Protein AF-A0A9W8N8R8-F1 (afdb_monomer)

Sequence (190 aa):
MSQFLSRTQYRKREEKKNMFYIRITTIAAATAVFMRGVRAGELEFVKEIQRDFHEGLFARQEQETLLAAASVTNLNTFTGTLGVAAAQITFSGDLERAYAIETFGDQQQSDPVPDFNTAFDKACDSQFQGCQAVANGPDKPFSVSDCDAQNTQCKESAGKATQKKFVQQVESDNKTDNENFDFFCEAGNG

Foldseek 3Di:
DPPPVVVVVVVVVVVVVVVVVVVVVVVPPPPPDPPDDDDDDDDDDPPPPPPPPDDDDDPPPVVVVVCVVLFPDFQQPQQDAQQHGFWGWTAPVDQQQGTWTQADDPRRIDDGHNFQLVNQLVRLVRSLVSNVCCCPDPVNPDHSVVSVVSSVVSSVCSVVGPDRDTPVNVVVVVVVVVPDPPPPPPDDDD

Secondary structure (DSSP, 8-state):
--SHHHHHHHHHHHHHHHHHHHHHHTSTT-SS-S------------SSSSSS--SSSSSSHHHHHHHHHHS----------SSSPPPEEEE-S-GGG-EEEE-SSS-SSEEEES-HHHHHHHHHHHHHHHHHHHHTSTT--S-HHHHHHHHHHHHHHGGG-S--S-HHHHHHHHHS-TT---TTS-SS--

pLDDT: mean 70.82, std 21.67, range [38.62, 97.75]

Radius of gyration: 28.43 Å; Cα contacts (8 Å, |Δi|>4): 175; chains: 1; bounding box: 101×61×51 Å

Structure (mmCIF, N/CA/C/O backbone):
data_AF-A0A9W8N8R8-F1
#
_entry.id   AF-A0A9W8N8R8-F1
#
loop_
_atom_site.group_PDB
_atom_site.id
_atom_site.type_symbol
_atom_site.label_atom_id
_atom_site.label_alt_id
_atom_site.label_comp_id
_atom_site.label_asym_id
_atom_site.label_entity_id
_atom_site.label_seq_id
_atom_site.pdbx_PDB_ins_code
_atom_site.Cartn_x
_atom_site.Cartn_y
_atom_site.Cartn_z
_atom_site.occupancy
_atom_site.B_iso_or_equiv
_atom_site.auth_seq_id
_atom_site.auth_comp_id
_atom_site.auth_asym_id
_atom_site.auth_atom_id
_atom_site.pdbx_PDB_model_num
ATOM 1 N N . MET A 1 1 ? -61.290 -1.792 6.178 1.00 54.38 1 MET A N 1
ATOM 2 C CA . MET A 1 1 ? -60.206 -1.747 5.165 1.00 54.38 1 MET A CA 1
ATOM 3 C C . MET A 1 1 ? -58.810 -2.153 5.688 1.00 54.38 1 MET A C 1
ATOM 5 O O . MET A 1 1 ? -57.846 -1.944 4.973 1.00 54.38 1 MET A O 1
ATOM 9 N N . SER A 1 2 ? -58.662 -2.815 6.851 1.00 53.91 2 SER A N 1
ATOM 10 C CA . SER A 1 2 ? -57.325 -3.168 7.402 1.00 53.91 2 SER A CA 1
ATOM 11 C C . SER A 1 2 ? -56.885 -4.631 7.231 1.00 53.91 2 SER A C 1
ATOM 13 O O . SER A 1 2 ? -55.737 -4.961 7.500 1.00 53.91 2 SER A O 1
ATOM 15 N N . GLN A 1 3 ? -57.757 -5.535 6.770 1.00 54.88 3 GLN A N 1
ATOM 16 C CA . GLN A 1 3 ? -57.430 -6.972 6.701 1.00 54.88 3 GLN A CA 1
ATOM 17 C C . GLN A 1 3 ? -56.875 -7.433 5.339 1.00 54.88 3 GLN A C 1
ATOM 19 O O . GLN A 1 3 ? -56.309 -8.520 5.243 1.00 54.88 3 GLN A O 1
ATOM 24 N N . PHE A 1 4 ? -56.978 -6.612 4.287 1.00 51.03 4 PHE A N 1
ATOM 25 C CA . PHE A 1 4 ? -56.513 -6.974 2.938 1.00 51.03 4 PHE A CA 1
ATOM 26 C C . PHE A 1 4 ? -55.014 -6.717 2.706 1.00 51.03 4 PHE A C 1
ATOM 28 O O . PHE A 1 4 ? -54.383 -7.445 1.944 1.00 51.03 4 PHE A O 1
ATOM 35 N N . LEU A 1 5 ? -54.413 -5.747 3.405 1.00 52.38 5 LEU A N 1
ATOM 36 C CA . LEU A 1 5 ? -52.995 -5.386 3.237 1.00 52.38 5 LEU A CA 1
ATOM 37 C C . LEU A 1 5 ? -52.024 -6.364 3.924 1.00 52.38 5 LEU A C 1
ATOM 39 O O . LEU A 1 5 ? -50.858 -6.446 3.549 1.00 52.38 5 LEU A O 1
ATOM 43 N N . SER A 1 6 ? -52.496 -7.139 4.906 1.00 55.50 6 SER A N 1
ATOM 44 C CA . SER A 1 6 ? -51.667 -8.127 5.613 1.00 55.50 6 SER A CA 1
ATOM 45 C C . SER A 1 6 ? -51.393 -9.373 4.754 1.00 55.50 6 SER A C 1
ATOM 47 O O . SER A 1 6 ? -50.282 -9.903 4.738 1.00 55.50 6 SER A O 1
ATOM 49 N N . ARG A 1 7 ? -52.380 -9.803 3.956 1.00 54.69 7 ARG A N 1
ATOM 50 C CA . ARG A 1 7 ? -52.284 -11.029 3.145 1.00 54.69 7 ARG A CA 1
ATOM 51 C C . ARG A 1 7 ? -51.321 -10.895 1.960 1.00 54.69 7 ARG A C 1
ATOM 53 O O . ARG A 1 7 ? -50.652 -11.863 1.606 1.00 54.69 7 ARG A O 1
ATOM 60 N N . THR A 1 8 ? -51.205 -9.708 1.369 1.00 53.72 8 THR A N 1
ATOM 61 C CA . THR A 1 8 ? -50.307 -9.459 0.226 1.00 53.72 8 THR A CA 1
ATOM 62 C C . THR A 1 8 ? -48.834 -9.398 0.633 1.00 53.72 8 THR A C 1
ATOM 64 O O . THR A 1 8 ? -47.974 -9.883 -0.102 1.00 53.72 8 THR A O 1
ATOM 67 N N . GLN A 1 9 ? -48.533 -8.878 1.825 1.00 54.75 9 GLN A N 1
ATOM 68 C CA . GLN A 1 9 ? -47.171 -8.845 2.372 1.00 54.75 9 GLN A CA 1
ATOM 69 C C . GLN A 1 9 ? -46.682 -10.236 2.806 1.00 54.75 9 GLN A C 1
ATOM 71 O O . GLN A 1 9 ? -45.499 -10.549 2.664 1.00 54.75 9 GLN A O 1
ATOM 76 N N . TYR A 1 10 ? -47.590 -11.100 3.271 1.00 50.91 10 TYR A N 1
ATOM 77 C CA . TYR A 1 10 ? -47.252 -12.469 3.668 1.00 50.91 10 TYR A CA 1
ATOM 78 C C . TYR A 1 10 ? -46.887 -13.353 2.461 1.00 50.91 10 TYR A C 1
ATOM 80 O O . TYR A 1 10 ? -45.851 -14.015 2.479 1.00 50.91 10 TYR A O 1
ATOM 88 N N . ARG A 1 11 ? -47.652 -13.277 1.356 1.00 55.22 11 ARG A N 1
ATOM 89 C CA . ARG A 1 11 ? -47.369 -14.038 0.118 1.00 55.22 11 ARG A CA 1
ATOM 90 C C . ARG A 1 11 ? -45.989 -13.733 -0.481 1.00 55.22 11 ARG A C 1
ATOM 92 O O . ARG A 1 11 ? -45.287 -14.648 -0.896 1.00 55.22 11 ARG A O 1
ATOM 99 N N . LYS A 1 12 ? -45.556 -12.465 -0.461 1.00 54.22 12 LYS A N 1
ATOM 100 C CA . LYS A 1 12 ? -44.232 -12.058 -0.976 1.00 54.22 12 LYS A CA 1
ATOM 101 C C . LYS A 1 12 ? -43.052 -12.577 -0.144 1.00 54.22 12 LYS A C 1
ATOM 103 O O . LYS A 1 12 ? -41.940 -12.658 -0.664 1.00 54.22 12 LYS A O 1
ATOM 108 N N . ARG A 1 13 ? -43.254 -12.906 1.139 1.00 53.59 13 ARG A N 1
ATOM 109 C CA . ARG A 1 13 ? -42.196 -13.469 1.997 1.00 53.59 13 ARG A CA 1
ATOM 110 C C . ARG A 1 13 ? -42.010 -14.974 1.807 1.00 53.59 13 ARG A C 1
ATOM 112 O O . ARG A 1 13 ? -40.887 -15.438 1.982 1.00 53.59 13 ARG A O 1
ATOM 119 N N . GLU A 1 14 ? -43.047 -15.722 1.438 1.00 53.84 14 GLU A N 1
ATOM 120 C CA . GLU A 1 14 ? -42.920 -17.169 1.204 1.00 53.84 14 GLU A CA 1
ATOM 121 C C . GLU A 1 14 ? -42.252 -17.506 -0.134 1.00 53.84 14 GLU A C 1
ATOM 123 O O . GLU A 1 14 ? -41.391 -18.384 -0.175 1.00 53.84 14 GLU A O 1
ATOM 128 N N . GLU A 1 15 ? -42.523 -16.752 -1.204 1.00 54.72 15 GLU A N 1
ATOM 129 C CA . GLU A 1 15 ? -41.868 -16.988 -2.503 1.00 54.72 15 GLU A CA 1
ATOM 130 C C . GLU A 1 15 ? -40.346 -16.793 -2.443 1.00 54.72 15 GLU A C 1
ATOM 132 O O . GLU A 1 15 ? -39.592 -17.563 -3.039 1.00 54.72 15 GLU A O 1
ATOM 137 N N . LYS A 1 16 ? -39.863 -15.815 -1.662 1.00 53.94 16 LYS A N 1
ATOM 138 C CA . LYS A 1 16 ? -38.419 -15.579 -1.500 1.00 53.94 16 LYS A CA 1
ATOM 139 C C . LYS A 1 16 ? -37.710 -16.720 -0.769 1.00 53.94 16 LYS A C 1
ATOM 141 O O . LYS A 1 16 ? -36.568 -17.024 -1.099 1.00 53.94 16 LYS A O 1
ATOM 146 N N . LYS A 1 17 ? -38.374 -17.368 0.194 1.00 54.91 17 LYS A N 1
ATOM 147 C CA . LYS A 1 17 ? -37.799 -18.508 0.926 1.00 54.91 17 LYS A CA 1
ATOM 148 C C . LYS A 1 17 ? -37.693 -19.745 0.035 1.00 54.91 17 LYS A C 1
ATOM 150 O O . LYS A 1 17 ? -36.640 -20.374 0.013 1.00 54.91 17 LYS A O 1
ATOM 155 N N . ASN A 1 18 ? -38.724 -20.030 -0.763 1.00 54.97 18 ASN A N 1
ATOM 156 C CA . ASN A 1 18 ? -38.706 -21.158 -1.700 1.00 54.97 18 ASN A CA 1
ATOM 157 C C . ASN A 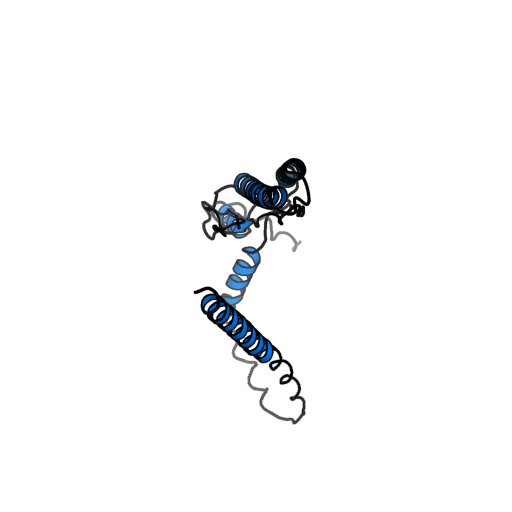1 18 ? -37.688 -20.955 -2.832 1.00 54.97 18 ASN A C 1
ATOM 159 O O . ASN A 1 18 ? -36.986 -21.894 -3.201 1.00 54.97 18 ASN A O 1
ATOM 163 N N . MET A 1 19 ? -37.528 -19.723 -3.327 1.00 54.84 19 MET A N 1
ATOM 164 C CA . MET A 1 19 ? -36.507 -19.397 -4.329 1.00 54.84 19 MET A CA 1
ATOM 165 C C . MET A 1 19 ? -35.076 -19.562 -3.786 1.00 54.84 19 MET A C 1
ATOM 167 O O . MET A 1 19 ? -34.190 -20.004 -4.515 1.00 54.84 19 MET A O 1
ATOM 171 N N . PHE A 1 20 ? -34.846 -19.248 -2.507 1.00 52.78 20 PHE A N 1
ATOM 172 C CA . PHE A 1 20 ? -33.537 -19.416 -1.870 1.00 52.78 20 PHE A CA 1
ATOM 173 C C . PHE A 1 20 ? -33.212 -20.896 -1.596 1.00 52.78 20 PHE A C 1
ATOM 175 O O . PHE A 1 20 ? -32.088 -21.331 -1.829 1.00 52.78 20 PHE A O 1
ATOM 182 N N . TYR A 1 21 ? -34.206 -21.698 -1.194 1.00 51.34 21 TYR A N 1
ATOM 183 C CA . TYR A 1 21 ? -34.023 -23.129 -0.914 1.00 51.34 21 TYR A CA 1
ATOM 184 C C . TYR A 1 21 ? -33.734 -23.962 -2.179 1.00 51.34 21 TYR A C 1
ATOM 186 O O . TYR A 1 21 ? -32.938 -24.902 -2.137 1.00 51.34 21 TYR A O 1
ATOM 194 N N . ILE A 1 22 ? -34.316 -23.579 -3.324 1.00 49.12 22 ILE A N 1
ATOM 195 C CA . ILE A 1 22 ? -34.083 -24.239 -4.622 1.00 49.12 22 ILE A CA 1
ATOM 196 C C . ILE A 1 22 ? -32.666 -23.968 -5.165 1.00 49.12 22 ILE A C 1
ATOM 198 O O . ILE A 1 22 ? -32.086 -24.839 -5.804 1.00 49.12 22 ILE A O 1
ATOM 202 N N . ARG A 1 23 ? -32.063 -22.798 -4.897 1.00 50.47 23 ARG A N 1
ATOM 203 C CA . ARG A 1 23 ? -30.703 -22.484 -5.391 1.00 50.47 23 ARG A CA 1
ATOM 204 C C . ARG A 1 23 ? -29.577 -23.119 -4.574 1.00 50.47 23 ARG A C 1
ATOM 206 O O . ARG A 1 23 ? -28.493 -23.335 -5.107 1.00 50.47 23 ARG A O 1
ATOM 213 N N . ILE A 1 24 ? -29.816 -23.431 -3.300 1.00 50.75 24 ILE A N 1
ATOM 214 C CA . ILE A 1 24 ? -28.798 -24.048 -2.433 1.00 50.75 24 ILE A CA 1
ATOM 215 C C . ILE A 1 24 ? -28.662 -25.553 -2.709 1.00 50.75 24 ILE A C 1
ATOM 217 O O . ILE A 1 24 ? -27.560 -26.093 -2.654 1.00 50.75 24 ILE A O 1
ATOM 221 N N . THR A 1 25 ? -29.747 -26.240 -3.076 1.00 43.34 25 THR A N 1
ATOM 222 C CA . THR A 1 25 ? -29.722 -27.695 -3.317 1.00 43.34 25 THR A CA 1
ATOM 223 C C . THR A 1 25 ? -28.964 -28.104 -4.586 1.00 43.34 25 THR A C 1
ATOM 225 O O . THR A 1 25 ? -28.502 -29.238 -4.669 1.00 43.34 25 THR A O 1
ATOM 228 N N . THR A 1 26 ? -28.746 -27.198 -5.544 1.00 41.97 26 THR A N 1
ATOM 229 C CA . THR A 1 26 ? -28.004 -27.492 -6.785 1.00 41.97 26 THR A CA 1
ATOM 230 C C . THR A 1 26 ? -26.477 -27.468 -6.648 1.00 41.97 26 THR A C 1
ATOM 232 O O . THR A 1 26 ? -25.793 -27.939 -7.549 1.00 41.97 26 THR A O 1
ATOM 235 N N . ILE A 1 27 ? -25.916 -26.968 -5.540 1.00 45.12 27 ILE A N 1
ATOM 236 C CA . ILE A 1 27 ? -24.450 -26.868 -5.362 1.00 45.12 27 ILE A CA 1
ATOM 237 C C . ILE A 1 27 ? -23.852 -28.143 -4.725 1.00 45.12 27 ILE A C 1
ATOM 239 O O . ILE A 1 27 ? -22.658 -28.399 -4.840 1.00 45.12 27 ILE A O 1
ATOM 243 N N . ALA A 1 28 ? -24.671 -29.016 -4.129 1.00 41.91 28 ALA A N 1
ATOM 244 C CA . ALA A 1 28 ? -24.191 -30.194 -3.395 1.00 41.91 28 ALA A CA 1
ATOM 245 C C . ALA A 1 28 ? -23.961 -31.467 -4.247 1.00 41.91 28 ALA A C 1
ATOM 247 O O . ALA A 1 28 ? -23.631 -32.509 -3.689 1.00 41.91 28 ALA A O 1
ATOM 248 N N . ALA A 1 29 ? -24.118 -31.421 -5.577 1.00 42.00 29 ALA A N 1
ATOM 249 C CA . ALA A 1 29 ? -24.075 -32.613 -6.444 1.00 42.00 29 ALA A CA 1
ATOM 250 C C . ALA A 1 29 ? -22.838 -32.721 -7.367 1.00 42.00 29 ALA A C 1
ATOM 252 O O . ALA A 1 29 ? -22.857 -33.501 -8.315 1.00 42.00 29 ALA A O 1
ATOM 253 N N . ALA A 1 30 ? -21.758 -31.972 -7.111 1.00 41.09 30 ALA A N 1
ATOM 254 C CA . ALA A 1 30 ? -20.556 -31.966 -7.962 1.00 41.09 30 ALA A CA 1
ATOM 255 C C . ALA A 1 30 ? -19.309 -32.640 -7.340 1.00 41.09 30 ALA A C 1
ATOM 257 O O . ALA A 1 30 ? -18.196 -32.419 -7.806 1.00 41.09 30 ALA A O 1
ATOM 258 N N . THR A 1 31 ? -19.460 -33.478 -6.308 1.00 43.56 31 THR A N 1
ATOM 259 C CA . THR A 1 31 ? -18.333 -34.072 -5.549 1.00 43.56 31 THR A CA 1
ATOM 260 C C . THR A 1 31 ? -18.171 -35.595 -5.677 1.00 43.56 31 THR A C 1
ATOM 262 O O . THR A 1 31 ? -17.646 -36.226 -4.764 1.00 43.56 31 THR A O 1
ATOM 265 N N . ALA A 1 32 ? -18.555 -36.233 -6.793 1.00 42.06 32 ALA A N 1
ATOM 266 C CA . ALA A 1 32 ? -18.406 -37.698 -6.898 1.00 42.06 32 ALA A CA 1
ATOM 267 C C . ALA A 1 32 ? -18.196 -38.285 -8.311 1.00 42.06 32 ALA A C 1
ATOM 269 O O . ALA A 1 32 ? -18.861 -39.258 -8.658 1.00 42.06 32 ALA A O 1
ATOM 270 N N . VAL A 1 33 ? -17.275 -37.757 -9.136 1.00 49.41 33 VAL A N 1
ATOM 271 C CA . VAL A 1 33 ? -16.926 -38.422 -10.424 1.00 49.41 33 VAL A CA 1
ATOM 272 C C . VAL A 1 33 ? -15.420 -38.641 -10.680 1.00 49.41 33 VAL A C 1
ATOM 274 O O . VAL A 1 33 ? -15.068 -39.451 -11.529 1.00 49.41 33 VAL A O 1
ATOM 277 N N . PHE A 1 34 ? -14.490 -38.087 -9.900 1.00 44.03 34 PHE A N 1
ATOM 278 C CA . PHE A 1 34 ? -13.045 -38.245 -10.176 1.00 44.03 34 PHE A CA 1
ATOM 279 C C . PHE A 1 34 ? -12.352 -39.429 -9.468 1.00 44.03 34 PHE A C 1
ATOM 281 O O . PHE A 1 34 ? -11.253 -39.283 -8.950 1.00 44.03 34 PHE A O 1
ATOM 288 N N . MET A 1 35 ? -12.962 -40.621 -9.442 1.00 50.00 35 MET A N 1
ATOM 289 C CA . MET A 1 35 ? -12.324 -41.827 -8.873 1.00 50.00 35 MET A CA 1
ATOM 290 C C . MET A 1 35 ? -12.678 -43.122 -9.628 1.00 50.00 35 MET A C 1
ATOM 292 O O . MET A 1 35 ? -13.216 -44.053 -9.035 1.00 50.00 35 MET A O 1
ATOM 296 N N . ARG A 1 36 ? -12.363 -43.220 -10.930 1.00 47.25 36 ARG A N 1
ATOM 297 C CA . ARG A 1 36 ? -12.204 -44.512 -11.641 1.00 47.25 36 ARG A CA 1
ATOM 298 C C . ARG A 1 36 ? -11.239 -44.372 -12.821 1.00 47.25 36 ARG A C 1
ATOM 300 O O . ARG A 1 36 ? -11.603 -43.773 -13.824 1.00 47.25 36 ARG A O 1
ATOM 307 N N . GLY A 1 37 ? -10.047 -44.971 -12.729 1.00 40.53 37 GLY A N 1
ATOM 308 C CA . GLY A 1 37 ? -9.144 -45.052 -13.882 1.00 40.53 37 GLY A CA 1
ATOM 309 C C . GLY A 1 37 ? -7.712 -45.522 -13.624 1.00 40.53 37 GLY A C 1
ATOM 310 O O . GLY A 1 37 ? -6.796 -44.920 -14.161 1.00 40.53 37 GLY A O 1
ATOM 311 N N . VAL A 1 38 ? -7.491 -46.587 -12.844 1.00 43.12 38 VAL A N 1
ATOM 312 C CA . VAL A 1 38 ? -6.246 -47.374 -12.942 1.00 43.12 38 VAL A CA 1
ATOM 313 C C . VAL A 1 38 ? -6.633 -48.822 -13.204 1.00 43.12 38 VAL A C 1
ATOM 315 O O . VAL A 1 38 ? -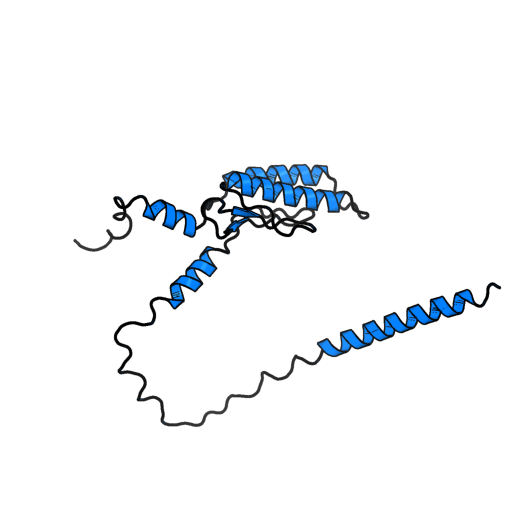7.100 -49.515 -12.302 1.00 43.12 38 VAL A O 1
ATOM 318 N N . ARG A 1 39 ? -6.435 -49.285 -14.439 1.00 48.59 39 ARG A N 1
ATOM 319 C CA . ARG A 1 39 ? -6.117 -50.686 -14.714 1.00 48.59 39 ARG A CA 1
ATOM 320 C C . ARG A 1 39 ? -5.068 -50.744 -15.811 1.00 48.59 39 ARG A C 1
ATOM 322 O O . ARG A 1 39 ? -5.265 -50.222 -16.901 1.00 48.59 39 ARG A O 1
ATOM 329 N N . ALA A 1 40 ? -3.957 -51.360 -15.432 1.00 40.97 40 ALA A N 1
ATOM 330 C CA . ALA A 1 40 ? -2.852 -51.750 -16.276 1.00 40.97 40 ALA A CA 1
ATOM 331 C C . ALA A 1 40 ? -3.303 -52.744 -17.356 1.00 40.97 40 ALA A C 1
ATOM 333 O O . ALA A 1 40 ? -4.174 -53.583 -17.117 1.00 40.97 40 ALA A O 1
ATOM 334 N N . GLY A 1 41 ? -2.669 -52.623 -18.518 1.00 42.47 41 GLY A N 1
ATOM 335 C CA . GLY A 1 41 ? -2.835 -53.450 -19.705 1.00 42.47 41 GLY A CA 1
ATOM 336 C C . GLY A 1 41 ? -1.966 -52.874 -20.823 1.00 42.47 41 GLY A C 1
ATOM 337 O O . GLY A 1 41 ? -2.454 -52.103 -21.638 1.00 42.47 41 GLY A O 1
ATOM 338 N N . GLU A 1 42 ? -0.659 -53.136 -20.723 1.00 45.28 42 GLU A N 1
ATOM 339 C CA . GLU A 1 42 ? 0.319 -53.418 -21.799 1.00 45.28 42 GLU A CA 1
ATOM 340 C C . GLU A 1 42 ? -0.249 -53.499 -23.244 1.00 45.28 42 GLU A C 1
ATOM 342 O O . GLU A 1 42 ? -1.332 -54.035 -23.437 1.00 45.28 42 GLU A O 1
ATOM 347 N N . LEU A 1 43 ? 0.385 -53.071 -24.345 1.00 38.62 43 LEU A N 1
ATOM 348 C CA . LEU A 1 43 ? 1.793 -53.064 -24.769 1.00 38.62 43 LEU A CA 1
ATOM 349 C C . LEU A 1 43 ? 1.863 -52.279 -26.124 1.00 38.62 43 LEU A C 1
ATOM 351 O O . LEU A 1 43 ? 0.888 -52.280 -26.870 1.00 38.62 43 LEU A O 1
ATOM 355 N N . GLU A 1 44 ? 3.021 -51.694 -26.467 1.00 44.12 44 GLU A N 1
ATOM 356 C CA . GLU A 1 44 ? 3.478 -51.345 -27.844 1.00 44.12 44 GLU A CA 1
ATOM 357 C C . GLU A 1 44 ? 2.793 -50.189 -28.635 1.00 44.12 44 GLU A C 1
ATOM 359 O O . GLU A 1 44 ? 2.106 -50.420 -29.625 1.00 44.12 44 GLU A O 1
ATOM 364 N N . PHE A 1 45 ? 3.091 -48.916 -28.317 1.00 39.47 45 PHE A N 1
ATOM 365 C CA . PHE A 1 45 ? 3.113 -47.843 -29.349 1.00 39.47 45 PHE A CA 1
ATOM 366 C C . PHE A 1 45 ? 4.092 -46.677 -29.066 1.00 39.47 45 PHE A C 1
ATOM 368 O O . PHE A 1 45 ? 4.004 -45.617 -29.676 1.00 39.47 45 PHE A O 1
ATOM 375 N N . VAL A 1 46 ? 5.054 -46.827 -28.143 1.00 40.34 46 VAL A N 1
ATOM 376 C CA . VAL A 1 46 ? 5.954 -45.723 -27.720 1.00 40.34 46 VAL A CA 1
ATOM 377 C C . VAL A 1 46 ? 7.405 -45.956 -28.156 1.00 40.34 46 VAL A C 1
ATOM 379 O O . VAL A 1 46 ? 8.337 -45.802 -27.374 1.00 40.34 46 VAL A O 1
ATOM 382 N N . LYS A 1 47 ? 7.629 -46.341 -29.417 1.00 44.81 47 LYS A N 1
ATOM 383 C CA . LYS A 1 47 ? 8.991 -46.373 -29.990 1.00 44.81 47 LYS A CA 1
ATOM 384 C C . LYS A 1 47 ? 9.211 -45.516 -31.233 1.00 44.81 47 LYS A C 1
ATOM 386 O O . LYS A 1 47 ? 10.290 -45.567 -31.80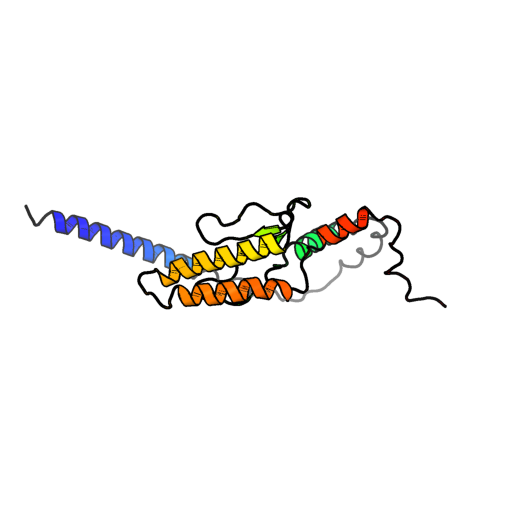1 1.00 44.81 47 LYS A O 1
ATOM 391 N N . GLU A 1 48 ? 8.282 -44.623 -31.555 1.00 45.91 48 GLU A N 1
ATOM 392 C CA . GLU A 1 48 ? 8.428 -43.700 -32.689 1.00 45.91 48 GLU A CA 1
ATOM 393 C C . GLU A 1 48 ? 8.198 -42.230 -32.267 1.00 45.91 48 GLU A C 1
ATOM 395 O O . GLU A 1 48 ? 7.476 -41.487 -32.917 1.00 45.91 48 GLU A O 1
ATOM 400 N N . ILE A 1 49 ? 8.751 -41.802 -31.120 1.00 48.34 49 ILE A N 1
ATOM 401 C CA . ILE A 1 49 ? 8.664 -40.401 -30.626 1.00 48.34 49 ILE A CA 1
ATOM 402 C C . ILE A 1 49 ? 10.058 -39.857 -30.245 1.00 48.34 49 ILE A C 1
ATOM 404 O O . ILE A 1 49 ? 10.193 -39.005 -29.377 1.00 48.34 49 ILE A O 1
ATOM 408 N N . GLN A 1 50 ? 11.147 -40.350 -30.850 1.00 47.28 50 GLN A N 1
ATOM 409 C CA . GLN A 1 50 ? 12.489 -39.901 -30.438 1.00 47.28 50 GLN A CA 1
ATOM 410 C C . GLN A 1 50 ? 13.494 -39.580 -31.540 1.00 47.28 50 GLN A C 1
ATOM 412 O O . GLN A 1 50 ? 14.694 -39.571 -31.272 1.00 47.28 50 GLN A O 1
ATOM 417 N N . ARG A 1 51 ? 13.057 -39.242 -32.760 1.00 47.91 51 ARG A N 1
ATOM 418 C CA . ARG A 1 51 ? 14.039 -38.838 -33.774 1.00 47.91 51 ARG A CA 1
ATOM 419 C C . ARG A 1 51 ? 13.622 -37.803 -34.815 1.00 47.91 51 ARG A C 1
ATOM 421 O O . ARG A 1 51 ? 14.101 -37.918 -35.929 1.00 47.91 51 ARG A O 1
ATOM 428 N N . ASP A 1 52 ? 12.826 -36.792 -34.446 1.00 43.94 52 ASP A N 1
ATOM 429 C CA . ASP A 1 52 ? 12.623 -35.609 -35.316 1.00 43.94 52 ASP A CA 1
ATOM 430 C C . ASP A 1 52 ? 12.187 -34.308 -34.594 1.00 43.94 52 ASP A C 1
ATOM 432 O O . ASP A 1 52 ? 11.489 -33.468 -35.148 1.00 43.94 52 ASP A O 1
ATOM 436 N N . PHE A 1 53 ? 12.638 -34.082 -33.354 1.00 46.19 53 PHE A N 1
ATOM 437 C CA . PHE A 1 53 ? 12.607 -32.744 -32.732 1.00 46.19 53 PHE A CA 1
ATOM 438 C C . PHE A 1 53 ? 14.038 -32.237 -32.529 1.00 46.19 53 PHE A C 1
ATOM 440 O O . PHE A 1 53 ? 14.497 -32.013 -31.412 1.00 46.19 53 PHE A O 1
ATOM 447 N N . HIS A 1 54 ? 14.774 -32.120 -33.631 1.00 45.38 54 HIS A N 1
ATOM 448 C CA . HIS A 1 54 ? 15.931 -31.237 -33.707 1.00 45.38 54 HIS A CA 1
ATOM 449 C C . HIS A 1 54 ? 15.469 -29.987 -34.456 1.00 45.38 54 HIS A C 1
ATOM 451 O O . HIS A 1 54 ? 14.886 -30.107 -35.529 1.00 45.38 54 HIS A O 1
ATOM 457 N N . GLU A 1 55 ? 15.744 -28.819 -33.875 1.00 52.38 55 GLU A N 1
ATOM 458 C CA . GLU A 1 55 ? 15.598 -27.490 -34.480 1.00 52.38 55 GLU A CA 1
ATOM 459 C C . GLU A 1 55 ? 14.158 -26.920 -34.567 1.00 52.38 55 GLU A C 1
ATOM 461 O O . GLU A 1 55 ? 13.448 -27.073 -35.557 1.00 52.38 55 GLU A O 1
ATOM 466 N N . GLY A 1 56 ? 13.761 -26.122 -33.560 1.00 52.62 56 GLY 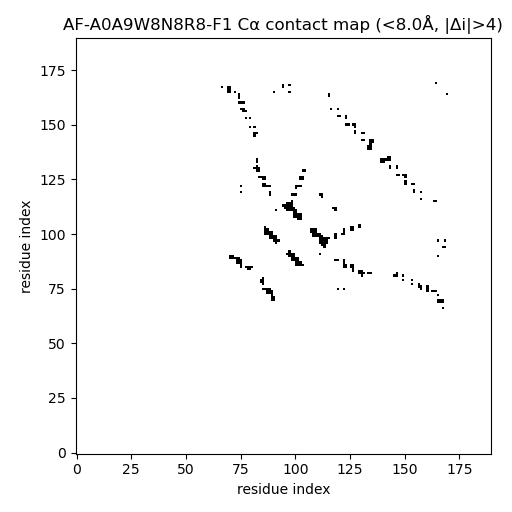A N 1
ATOM 467 C CA . GLY A 1 56 ? 13.211 -24.800 -33.908 1.00 52.62 56 GLY A CA 1
ATOM 468 C C . GLY A 1 56 ? 11.836 -24.330 -33.411 1.00 52.62 56 GLY A C 1
ATOM 469 O O . GLY A 1 56 ? 11.421 -23.274 -33.881 1.00 52.62 56 GLY A O 1
ATOM 470 N N . LEU A 1 57 ? 11.120 -24.994 -32.488 1.00 46.81 57 LEU A N 1
ATOM 471 C CA . LEU A 1 57 ? 9.752 -24.533 -32.135 1.00 46.81 57 LEU A CA 1
ATOM 472 C C . LEU A 1 57 ? 9.381 -24.340 -30.654 1.00 46.81 57 LEU A C 1
ATOM 474 O O . LEU A 1 57 ? 8.226 -24.028 -30.382 1.00 46.81 57 LEU A O 1
ATOM 478 N N . PHE A 1 58 ? 10.314 -24.439 -29.699 1.00 49.94 58 PHE A N 1
ATOM 479 C CA . PHE A 1 58 ? 9.976 -24.309 -28.265 1.00 49.94 58 PHE A CA 1
ATOM 480 C C . PHE A 1 58 ? 10.455 -23.029 -27.564 1.00 49.94 58 PHE A C 1
ATOM 482 O O . PHE A 1 58 ? 10.142 -22.830 -26.399 1.00 49.94 58 PHE A O 1
ATOM 489 N N . ALA A 1 59 ? 11.101 -22.091 -28.258 1.00 50.94 59 ALA A N 1
ATOM 490 C CA . ALA A 1 59 ? 11.599 -20.868 -27.613 1.00 50.94 59 ALA A CA 1
ATOM 491 C C . ALA A 1 59 ? 10.532 -19.778 -27.350 1.00 50.94 59 ALA A C 1
ATOM 493 O O . ALA A 1 59 ? 10.855 -18.752 -26.764 1.00 50.94 59 ALA A O 1
ATOM 494 N N . ARG A 1 60 ? 9.274 -19.943 -27.794 1.00 49.62 60 ARG A N 1
ATOM 495 C CA . ARG A 1 60 ? 8.251 -18.876 -27.689 1.00 49.62 60 ARG A CA 1
ATOM 496 C C . ARG A 1 60 ? 7.235 -19.038 -26.560 1.00 49.62 60 ARG A C 1
ATOM 498 O O . ARG A 1 60 ? 6.666 -18.038 -26.143 1.00 49.62 60 ARG A O 1
ATOM 505 N N . GLN A 1 61 ? 7.001 -20.249 -26.056 1.00 43.72 61 GLN A N 1
ATOM 506 C CA . GLN A 1 61 ? 5.899 -20.479 -25.110 1.00 43.72 61 GLN A CA 1
ATOM 507 C C . GLN A 1 61 ? 6.299 -20.291 -23.635 1.00 43.72 61 GLN A C 1
ATOM 509 O O . GLN A 1 61 ? 5.435 -20.060 -22.796 1.00 43.72 61 GLN A O 1
ATOM 514 N N . GLU A 1 62 ? 7.597 -20.324 -23.316 1.00 47.12 62 GLU A N 1
ATOM 515 C CA . GLU A 1 62 ? 8.110 -20.042 -21.963 1.00 47.12 62 GLU A CA 1
ATOM 516 C C . GLU A 1 62 ? 8.247 -18.536 -21.680 1.00 47.12 62 GLU A C 1
ATOM 518 O O . GLU A 1 62 ? 8.225 -18.108 -20.528 1.00 47.12 62 GLU A O 1
ATOM 523 N N . GLN A 1 63 ? 8.340 -17.707 -22.725 1.00 46.94 63 GLN A N 1
ATOM 524 C CA . GLN A 1 63 ? 8.524 -16.263 -22.576 1.00 46.94 63 GLN A CA 1
ATOM 525 C C . GLN A 1 63 ? 7.220 -15.553 -22.173 1.00 46.94 63 GLN A C 1
ATOM 527 O O . GLN A 1 63 ? 7.254 -14.617 -21.378 1.00 46.94 63 GLN A O 1
ATOM 532 N N . GLU A 1 64 ? 6.059 -16.028 -22.640 1.00 46.53 64 GLU A N 1
ATOM 533 C CA . GLU A 1 64 ? 4.753 -15.474 -22.248 1.00 46.53 64 GLU A CA 1
ATOM 534 C C . GLU A 1 64 ? 4.362 -15.849 -20.812 1.00 46.53 64 GLU A C 1
ATOM 536 O O . GLU A 1 64 ? 3.797 -15.026 -20.094 1.00 46.53 64 GLU A O 1
ATOM 541 N N . THR A 1 65 ? 4.707 -17.054 -20.346 1.00 49.31 65 THR A N 1
ATOM 542 C CA . THR A 1 65 ? 4.472 -17.473 -18.955 1.00 49.31 65 THR A CA 1
ATOM 543 C C . THR A 1 65 ? 5.436 -16.814 -17.975 1.00 49.31 65 THR A C 1
ATOM 545 O O . THR A 1 65 ? 5.013 -16.483 -16.870 1.00 49.31 65 THR A O 1
ATOM 548 N N . LEU A 1 66 ? 6.687 -16.544 -18.364 1.00 47.34 66 LEU A N 1
ATOM 549 C CA . LEU A 1 66 ? 7.616 -15.738 -17.563 1.00 47.34 66 LEU A CA 1
ATOM 550 C C . LEU A 1 66 ? 7.206 -14.261 -17.505 1.00 47.34 66 LEU A C 1
ATOM 552 O O . LEU A 1 66 ? 7.250 -13.682 -16.423 1.00 47.34 66 LEU A O 1
ATOM 556 N N . LEU A 1 67 ? 6.728 -13.661 -18.605 1.00 48.50 67 LEU A N 1
ATOM 557 C CA . LEU A 1 67 ? 6.154 -12.308 -18.576 1.00 48.50 67 LEU A CA 1
ATOM 558 C C . LEU A 1 67 ? 4.877 -12.249 -17.726 1.00 48.50 67 LEU A C 1
ATOM 560 O O . LEU A 1 67 ? 4.702 -11.302 -16.962 1.00 48.50 67 LEU A O 1
ATOM 564 N N . ALA A 1 68 ? 4.005 -13.258 -17.802 1.00 46.12 68 ALA A N 1
ATOM 565 C CA . ALA A 1 68 ? 2.806 -13.356 -16.966 1.00 46.12 68 ALA A CA 1
ATOM 566 C C . ALA A 1 68 ? 3.139 -13.600 -15.480 1.00 46.12 68 ALA A C 1
ATOM 568 O O . ALA A 1 68 ? 2.481 -13.055 -14.602 1.00 46.12 68 ALA A O 1
ATOM 569 N N . ALA A 1 69 ? 4.186 -14.370 -15.172 1.00 46.91 69 ALA A N 1
ATOM 570 C CA . ALA A 1 69 ? 4.636 -14.593 -13.797 1.00 46.91 69 ALA A CA 1
ATOM 571 C C . ALA A 1 69 ? 5.385 -13.378 -13.219 1.00 46.91 69 ALA A C 1
ATOM 573 O O . ALA A 1 69 ? 5.247 -13.071 -12.036 1.00 46.91 69 ALA A O 1
ATOM 574 N N . ALA A 1 70 ? 6.137 -12.648 -14.047 1.00 48.22 70 ALA A N 1
ATOM 575 C CA . ALA A 1 70 ? 6.855 -11.442 -13.645 1.00 48.22 70 ALA A CA 1
ATOM 576 C C . ALA A 1 70 ? 5.954 -10.192 -13.546 1.00 48.22 70 ALA A C 1
ATOM 578 O O . ALA A 1 70 ? 6.323 -9.240 -12.861 1.00 48.22 70 ALA A O 1
ATOM 579 N N . SER A 1 71 ? 4.771 -10.194 -14.175 1.00 51.00 71 SER A N 1
ATOM 580 C CA . SER A 1 71 ? 3.825 -9.060 -14.188 1.00 51.00 71 SER A CA 1
ATOM 581 C C . SER A 1 71 ? 2.793 -9.057 -13.050 1.00 51.00 71 SER A C 1
ATOM 583 O O . SER A 1 71 ? 2.121 -8.047 -12.850 1.00 51.00 71 SER A O 1
ATOM 585 N N . VAL A 1 72 ? 2.690 -10.136 -12.262 1.00 56.34 72 VAL A N 1
ATOM 586 C CA . VAL A 1 72 ? 1.681 -10.285 -11.183 1.00 56.34 72 VAL A CA 1
ATOM 587 C C . VAL A 1 72 ? 2.312 -10.227 -9.781 1.00 56.34 72 VAL A C 1
ATOM 589 O O . VAL A 1 72 ? 1.715 -10.627 -8.785 1.00 56.34 72 VAL A O 1
ATOM 592 N N . THR A 1 73 ? 3.539 -9.719 -9.653 1.00 79.56 73 THR A N 1
ATOM 593 C CA . THR A 1 73 ? 4.123 -9.502 -8.320 1.00 79.56 73 THR A CA 1
ATOM 594 C C . THR A 1 73 ? 3.612 -8.184 -7.750 1.00 79.56 73 THR A C 1
ATOM 596 O O . THR A 1 73 ? 3.968 -7.117 -8.242 1.00 79.56 73 THR A O 1
ATOM 599 N N . ASN A 1 74 ? 2.788 -8.253 -6.704 1.00 89.56 74 ASN A N 1
ATOM 600 C CA . ASN A 1 74 ? 2.364 -7.074 -5.954 1.00 89.56 74 ASN A CA 1
ATOM 601 C C . ASN A 1 74 ? 3.584 -6.388 -5.312 1.00 89.56 74 ASN A C 1
ATOM 603 O O . ASN A 1 74 ? 4.262 -6.986 -4.475 1.00 89.56 74 ASN A O 1
ATOM 607 N N . LEU A 1 75 ? 3.845 -5.129 -5.672 1.00 91.88 75 LEU A N 1
ATOM 608 C CA . LEU A 1 75 ? 4.950 -4.351 -5.098 1.00 91.88 75 LEU A CA 1
ATOM 609 C C . LEU A 1 75 ? 4.601 -3.681 -3.758 1.00 91.88 75 LEU A C 1
ATOM 611 O O . LEU A 1 75 ? 5.483 -3.130 -3.095 1.00 91.88 75 LEU A O 1
ATOM 615 N N . ASN A 1 76 ? 3.338 -3.723 -3.330 1.00 91.75 76 ASN A N 1
ATOM 616 C CA . ASN A 1 76 ? 2.951 -3.264 -2.004 1.00 91.75 76 ASN A CA 1
ATOM 617 C C . ASN A 1 76 ? 3.261 -4.339 -0.954 1.00 91.75 76 ASN A C 1
ATOM 619 O O . ASN A 1 76 ? 2.570 -5.351 -0.850 1.00 91.75 76 ASN A O 1
ATOM 623 N N . THR A 1 77 ? 4.305 -4.106 -0.162 1.00 90.62 77 THR A N 1
ATOM 624 C CA . THR A 1 77 ? 4.754 -5.019 0.897 1.00 90.62 77 THR A CA 1
ATOM 625 C C . THR A 1 77 ? 4.089 -4.757 2.248 1.00 90.62 77 THR A C 1
ATOM 627 O O . THR A 1 77 ? 4.367 -5.476 3.212 1.00 90.62 77 THR A O 1
ATOM 630 N N . PHE A 1 78 ? 3.226 -3.741 2.356 1.00 93.62 78 PHE A N 1
ATOM 631 C CA . PHE A 1 78 ? 2.543 -3.430 3.603 1.00 93.62 78 PHE A CA 1
ATOM 632 C C . PHE A 1 78 ? 1.467 -4.475 3.917 1.00 93.62 78 PHE A C 1
ATOM 634 O O . PHE A 1 78 ? 0.557 -4.719 3.129 1.00 93.62 78 PHE A O 1
ATOM 641 N N . THR A 1 79 ? 1.557 -5.083 5.100 1.00 91.44 79 THR A N 1
ATOM 642 C CA . THR A 1 79 ? 0.671 -6.178 5.532 1.00 91.44 79 THR A CA 1
ATOM 643 C C . THR A 1 79 ? -0.328 -5.773 6.612 1.00 91.44 79 THR A C 1
ATOM 645 O O . THR A 1 79 ? -1.079 -6.622 7.085 1.00 91.44 79 THR A O 1
ATOM 648 N N . GLY A 1 80 ? -0.360 -4.501 7.027 1.00 90.06 80 GLY A N 1
ATOM 649 C CA . GLY A 1 80 ? -1.400 -4.014 7.934 1.00 90.06 80 GLY A CA 1
ATOM 650 C C . GLY A 1 80 ? -2.776 -4.119 7.275 1.00 90.06 80 GLY A C 1
ATOM 651 O O . GLY A 1 80 ? -2.911 -3.818 6.093 1.00 90.06 80 GLY A O 1
ATOM 652 N N . THR A 1 81 ? -3.790 -4.563 8.020 1.00 90.31 81 THR A N 1
ATOM 653 C CA . THR A 1 81 ? -5.139 -4.837 7.481 1.00 90.31 81 THR A CA 1
ATOM 654 C C . THR A 1 81 ? -6.257 -4.250 8.349 1.00 90.31 81 THR A C 1
ATOM 656 O O . THR A 1 81 ? -7.278 -4.904 8.578 1.00 90.31 81 THR A O 1
ATOM 659 N N . LEU A 1 82 ? -6.061 -3.064 8.930 1.00 92.31 82 LEU A N 1
ATOM 660 C CA . LEU A 1 82 ? -7.096 -2.469 9.775 1.00 92.31 82 LEU A CA 1
ATOM 661 C C . LEU A 1 82 ? -8.218 -1.974 8.858 1.00 92.31 82 LEU A C 1
ATOM 663 O O . LEU A 1 82 ? -8.010 -1.137 7.987 1.00 92.31 82 LEU A O 1
ATOM 667 N N . GLY A 1 83 ? -9.414 -2.535 9.023 1.00 90.88 83 GLY A N 1
ATOM 668 C CA . GLY A 1 83 ? -10.551 -2.281 8.139 1.00 90.88 83 GLY A CA 1
ATOM 669 C C . GLY A 1 83 ? -10.465 -3.028 6.811 1.00 90.88 83 GLY A C 1
ATOM 670 O O . GLY A 1 83 ? -11.310 -3.883 6.556 1.00 90.88 83 GLY A O 1
ATOM 671 N N . VAL A 1 84 ? -9.455 -2.739 5.987 1.00 91.44 84 VAL A N 1
ATOM 672 C CA . VAL 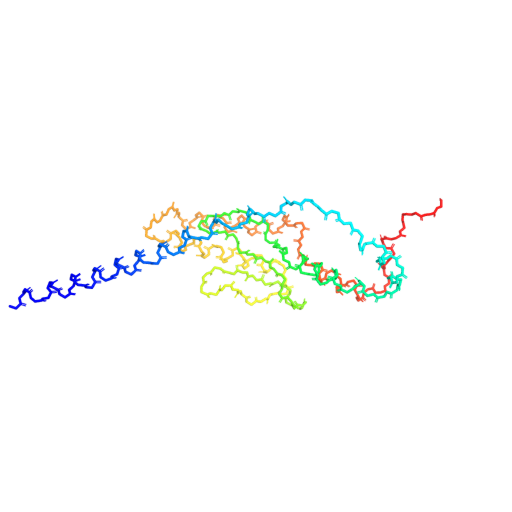A 1 84 ? -9.215 -3.410 4.698 1.00 91.44 84 VAL A CA 1
ATOM 673 C C . VAL A 1 84 ? -7.726 -3.698 4.486 1.00 91.44 84 VAL A C 1
ATOM 675 O O . VAL A 1 84 ? -6.859 -3.096 5.123 1.00 91.44 84 VAL A O 1
ATOM 678 N N . ALA A 1 85 ? -7.414 -4.647 3.602 1.00 90.31 85 ALA A N 1
ATOM 679 C CA . ALA A 1 85 ? -6.034 -4.921 3.200 1.00 90.31 85 ALA A CA 1
ATOM 680 C C . ALA A 1 85 ? -5.426 -3.728 2.441 1.00 90.31 85 ALA A C 1
ATOM 682 O O . ALA A 1 85 ? -6.142 -2.827 2.017 1.00 90.31 85 ALA A O 1
ATOM 683 N N . ALA A 1 86 ? -4.108 -3.702 2.267 1.00 89.00 86 ALA A N 1
ATOM 684 C CA . ALA A 1 86 ? -3.482 -2.704 1.410 1.00 89.00 86 ALA A CA 1
ATOM 685 C C . ALA A 1 86 ? -3.806 -2.986 -0.068 1.00 89.00 86 ALA A C 1
ATOM 687 O O . ALA A 1 86 ? -3.867 -4.145 -0.482 1.00 89.00 86 ALA A O 1
ATOM 688 N N . ALA A 1 87 ? -4.017 -1.932 -0.858 1.00 92.38 87 ALA A N 1
ATOM 689 C CA . ALA A 1 87 ? -4.237 -2.055 -2.297 1.00 92.38 87 ALA A CA 1
ATOM 690 C C . ALA A 1 87 ? -2.992 -2.627 -2.996 1.00 92.38 87 ALA A C 1
ATOM 692 O O . ALA A 1 87 ? -1.859 -2.292 -2.633 1.00 92.38 87 ALA A O 1
ATOM 693 N N . GLN A 1 88 ? -3.197 -3.482 -3.998 1.00 92.19 88 GLN A N 1
ATOM 694 C CA . GLN A 1 88 ? -2.091 -4.086 -4.742 1.00 92.19 88 GLN A CA 1
ATOM 695 C C . GLN A 1 88 ? -1.514 -3.097 -5.755 1.00 92.19 88 GLN A C 1
ATOM 697 O O . GLN A 1 88 ? -2.252 -2.313 -6.351 1.00 92.19 88 GLN A O 1
ATOM 702 N N . ILE A 1 89 ? -0.198 -3.161 -5.962 1.00 93.56 89 ILE A N 1
ATOM 703 C CA . ILE A 1 89 ? 0.513 -2.415 -7.003 1.00 93.56 89 ILE A CA 1
ATOM 704 C C . ILE A 1 89 ? 1.007 -3.422 -8.033 1.00 93.56 89 ILE A C 1
ATOM 706 O O . ILE A 1 89 ? 1.910 -4.209 -7.744 1.00 93.56 89 ILE A O 1
ATOM 710 N N . THR A 1 90 ? 0.412 -3.399 -9.219 1.00 92.38 90 THR A N 1
ATOM 711 C CA . THR A 1 90 ? 0.666 -4.356 -10.303 1.00 92.38 90 THR A CA 1
ATOM 712 C C . THR A 1 90 ? 1.154 -3.644 -11.558 1.00 92.38 90 THR A C 1
ATOM 714 O O . THR A 1 90 ? 1.076 -2.415 -11.669 1.00 92.38 90 THR A O 1
ATOM 717 N N . PHE A 1 91 ? 1.714 -4.407 -12.497 1.00 90.25 91 PHE A N 1
ATOM 718 C CA . PHE A 1 91 ? 2.160 -3.831 -13.755 1.00 90.25 91 PHE A CA 1
ATOM 719 C C . PHE A 1 91 ? 0.949 -3.462 -14.617 1.00 90.25 91 PHE A C 1
ATOM 721 O O . PHE A 1 91 ? 0.059 -4.280 -14.840 1.00 90.25 91 PHE A O 1
ATOM 728 N N . SER A 1 92 ? 0.917 -2.230 -15.121 1.00 90.25 92 SER A N 1
ATOM 729 C CA . SER A 1 92 ? -0.201 -1.717 -15.922 1.00 90.25 92 SER A CA 1
ATOM 730 C C . SER A 1 92 ? -0.213 -2.213 -17.372 1.00 90.25 92 SER A C 1
ATOM 732 O O . SER A 1 92 ? -1.232 -2.086 -18.048 1.00 90.25 92 SER A O 1
ATOM 734 N N . GLY A 1 93 ? 0.916 -2.731 -17.869 1.00 87.25 93 GLY A N 1
ATOM 735 C CA . GLY A 1 93 ? 1.127 -2.993 -19.296 1.00 87.25 93 GLY A CA 1
ATOM 736 C C . GLY A 1 93 ? 1.717 -1.810 -20.076 1.00 87.25 93 GLY A C 1
ATOM 737 O O . GLY A 1 93 ? 2.091 -1.989 -21.232 1.00 87.25 93 GLY A O 1
ATOM 738 N N . ASP A 1 94 ? 1.834 -0.628 -19.464 1.00 86.75 94 ASP A N 1
ATOM 739 C CA . ASP A 1 94 ? 2.365 0.600 -20.068 1.00 86.75 94 ASP A CA 1
ATOM 740 C C . ASP A 1 94 ? 3.661 1.015 -19.362 1.00 86.75 94 ASP A C 1
ATOM 742 O O . ASP A 1 94 ? 3.643 1.356 -18.186 1.00 86.75 94 ASP A O 1
ATOM 746 N N . LEU A 1 95 ? 4.795 1.015 -20.064 1.00 86.19 95 LEU A N 1
ATOM 747 C CA . LEU A 1 95 ? 6.095 1.355 -19.472 1.00 86.19 95 LEU A CA 1
ATOM 748 C C . LEU A 1 95 ? 6.198 2.820 -19.017 1.00 86.19 95 LEU A C 1
ATOM 750 O O . LEU A 1 95 ? 6.912 3.091 -18.051 1.00 86.19 95 LEU A O 1
ATOM 754 N N . GLU A 1 96 ? 5.481 3.749 -19.657 1.00 88.88 96 GLU A N 1
ATOM 755 C CA . GLU A 1 96 ? 5.466 5.162 -19.251 1.00 88.88 96 GLU A CA 1
ATOM 756 C C . GLU A 1 96 ? 4.637 5.370 -17.981 1.00 88.88 96 GLU A C 1
ATOM 758 O O . GLU A 1 96 ? 4.870 6.308 -17.220 1.00 88.88 96 GLU A O 1
ATOM 763 N N . ARG A 1 97 ? 3.675 4.480 -17.723 1.00 92.19 97 ARG A N 1
ATOM 764 C CA . ARG A 1 97 ? 2.790 4.505 -16.554 1.00 92.19 97 ARG A CA 1
ATOM 765 C C . ARG A 1 97 ? 2.695 3.123 -15.926 1.00 92.19 97 ARG A C 1
ATOM 767 O O . ARG A 1 97 ? 1.611 2.557 -15.820 1.00 92.19 97 ARG A O 1
ATOM 774 N N . ALA A 1 98 ? 3.835 2.572 -15.530 1.00 89.75 98 ALA A N 1
ATOM 775 C CA . ALA A 1 98 ? 3.978 1.150 -15.219 1.00 89.75 98 ALA A CA 1
ATOM 776 C C . ALA A 1 98 ? 3.183 0.643 -14.016 1.00 89.75 98 ALA A C 1
ATOM 778 O O . ALA A 1 98 ? 2.958 -0.560 -13.915 1.00 89.75 98 ALA A O 1
ATOM 779 N N . TYR A 1 99 ? 2.751 1.518 -13.110 1.00 93.81 99 TYR A N 1
ATOM 780 C CA . TYR A 1 99 ? 2.171 1.100 -11.839 1.00 93.81 99 TYR A CA 1
ATOM 781 C C . TYR A 1 99 ? 0.657 1.290 -11.848 1.00 93.81 99 TYR A C 1
ATOM 783 O O . TYR A 1 99 ? 0.165 2.416 -11.767 1.00 93.81 99 TYR A O 1
ATOM 791 N N . ALA A 1 100 ? -0.083 0.188 -11.920 1.00 93.44 100 ALA A N 1
ATOM 792 C CA . ALA A 1 100 ? -1.515 0.152 -11.660 1.00 93.44 100 ALA A CA 1
ATOM 793 C C . ALA A 1 100 ? -1.774 -0.092 -10.167 1.00 93.44 100 ALA A C 1
ATOM 795 O O . ALA A 1 100 ? -1.060 -0.869 -9.535 1.00 93.44 100 ALA A O 1
ATOM 796 N N . ILE A 1 101 ? -2.802 0.555 -9.609 1.00 94.44 101 ILE A N 1
ATOM 797 C CA . ILE A 1 101 ? -3.222 0.344 -8.218 1.00 94.44 101 ILE A CA 1
ATOM 798 C C . ILE A 1 101 ? -4.624 -0.258 -8.204 1.00 94.44 101 ILE A C 1
ATOM 800 O O . ILE A 1 101 ? -5.553 0.328 -8.761 1.00 94.44 101 ILE A O 1
ATOM 804 N N . GLU A 1 102 ? -4.781 -1.405 -7.551 1.00 90.31 102 GLU A N 1
ATOM 805 C CA . GLU A 1 102 ? -6.078 -2.053 -7.330 1.00 90.31 102 GLU A CA 1
ATOM 806 C C . GLU A 1 102 ? -6.763 -1.445 -6.103 1.00 90.31 102 GLU A C 1
ATOM 808 O O . GLU A 1 102 ? -6.444 -1.782 -4.962 1.00 90.31 102 GLU A O 1
ATOM 813 N N . THR A 1 103 ? -7.670 -0.496 -6.327 1.00 87.19 103 THR A N 1
ATOM 814 C CA . THR A 1 103 ? -8.290 0.305 -5.265 1.00 87.19 103 THR A CA 1
ATOM 815 C C . THR A 1 103 ? -9.557 -0.325 -4.687 1.00 87.19 103 THR A C 1
ATOM 817 O O . THR A 1 103 ? -10.238 -1.125 -5.326 1.00 87.19 103 THR A O 1
ATOM 820 N N . PHE A 1 104 ? -9.912 0.085 -3.468 1.00 79.19 104 PHE A N 1
ATOM 821 C CA . PHE A 1 104 ? -11.181 -0.272 -2.829 1.00 79.19 104 PHE A CA 1
ATOM 822 C C . PHE A 1 104 ? -12.337 0.623 -3.297 1.00 79.19 104 PHE A C 1
ATOM 824 O O . PHE A 1 104 ? -12.176 1.833 -3.445 1.00 79.19 104 PHE A O 1
ATOM 831 N N . GLY A 1 105 ? -13.529 0.035 -3.438 1.00 74.25 105 GLY A N 1
ATOM 832 C CA . GLY A 1 105 ? -14.767 0.735 -3.797 1.00 74.25 105 GLY A CA 1
ATOM 833 C C . GLY A 1 105 ? -15.280 0.368 -5.190 1.00 74.25 105 GLY A C 1
ATOM 834 O O . GLY A 1 105 ? -14.914 -0.665 -5.746 1.00 74.25 105 GLY A O 1
ATOM 835 N N . ASP A 1 106 ? -16.148 1.212 -5.755 1.00 72.00 106 ASP A N 1
ATOM 836 C CA . ASP A 1 106 ? -16.749 0.984 -7.082 1.00 72.00 106 ASP A CA 1
ATOM 837 C C . ASP A 1 106 ? -15.709 1.038 -8.216 1.00 72.00 106 ASP A C 1
ATOM 839 O O . ASP A 1 106 ? -15.899 0.463 -9.288 1.00 72.00 106 ASP A O 1
ATOM 843 N N . GLN A 1 107 ? -14.591 1.721 -7.970 1.00 68.00 107 GLN A N 1
ATOM 844 C CA . GLN A 1 107 ? -13.426 1.752 -8.843 1.00 68.00 107 GLN A CA 1
ATOM 845 C C . GLN A 1 107 ? -12.449 0.682 -8.344 1.00 68.00 107 GLN A C 1
ATOM 847 O O . GLN A 1 107 ? -11.775 0.880 -7.337 1.00 68.00 107 GLN A O 1
ATOM 852 N N . GLN A 1 108 ? -12.386 -0.457 -9.036 1.00 75.44 108 GLN A N 1
ATOM 853 C CA . GLN A 1 108 ? -11.468 -1.555 -8.689 1.00 75.44 108 GLN A CA 1
ATOM 854 C C . GLN A 1 108 ? -10.017 -1.291 -9.124 1.00 75.44 108 GLN A C 1
ATOM 856 O O . GLN A 1 108 ? -9.123 -2.064 -8.793 1.00 75.44 108 GLN A O 1
ATOM 861 N N . GLN A 1 109 ? -9.769 -0.212 -9.869 1.00 82.44 109 GLN A N 1
ATOM 862 C CA . GLN A 1 109 ? -8.450 0.148 -10.373 1.00 82.44 109 GLN A CA 1
ATOM 863 C C . GLN A 1 109 ? -8.354 1.666 -10.551 1.00 82.44 109 GLN A C 1
ATOM 865 O O . GLN A 1 109 ? -9.288 2.283 -11.067 1.00 82.44 109 GLN A O 1
ATOM 870 N N . SER A 1 110 ? -7.235 2.267 -10.146 1.00 85.25 110 SER A N 1
ATOM 871 C CA . SER A 1 110 ? -6.943 3.673 -10.439 1.00 85.25 110 SER A CA 1
ATOM 872 C C . SER A 1 110 ? -6.177 3.829 -11.748 1.00 85.25 110 SER A C 1
ATOM 874 O O . SER A 1 110 ? -5.519 2.895 -12.208 1.00 85.25 110 SER A O 1
ATOM 876 N N . ASP A 1 111 ? -6.162 5.050 -12.287 1.00 91.44 111 ASP A N 1
ATOM 877 C CA . ASP A 1 111 ? -5.272 5.407 -13.390 1.00 91.44 111 ASP A CA 1
ATOM 878 C C . ASP A 1 111 ? -3.819 5.014 -13.076 1.00 91.44 111 ASP A C 1
ATOM 880 O O . ASP A 1 111 ? -3.299 5.406 -12.023 1.00 91.44 111 ASP A O 1
ATOM 884 N N . PRO A 1 112 ? -3.148 4.277 -13.983 1.00 93.25 112 PRO A N 1
ATOM 885 C CA . PRO A 1 112 ? -1.742 3.957 -13.820 1.00 93.25 112 PRO A CA 1
ATOM 886 C C . PRO A 1 112 ? -0.856 5.197 -13.679 1.00 93.25 112 PRO A C 1
ATOM 888 O O . PRO A 1 112 ? -1.115 6.227 -14.313 1.00 93.25 112 PRO A O 1
ATOM 891 N N . VAL A 1 113 ? 0.201 5.091 -12.879 1.00 94.88 113 VAL A N 1
ATOM 892 C CA . VAL A 1 113 ? 1.155 6.173 -12.591 1.00 94.88 113 VAL A CA 1
ATOM 893 C C . VAL A 1 113 ? 2.576 5.792 -13.027 1.00 94.88 113 VAL A C 1
ATOM 895 O O . VAL A 1 113 ? 2.877 4.604 -13.141 1.00 94.88 113 VAL A O 1
ATOM 898 N N . PRO A 1 114 ? 3.459 6.776 -13.287 1.00 93.12 114 PRO A N 1
ATOM 899 C CA . PRO A 1 114 ? 4.824 6.523 -13.767 1.00 93.12 114 PRO A CA 1
ATOM 900 C C . PRO A 1 114 ? 5.817 6.105 -12.672 1.00 93.12 114 PRO A C 1
ATOM 902 O O . PRO A 1 114 ? 6.878 5.575 -12.988 1.00 93.12 114 PRO A O 1
ATOM 905 N N . ASP A 1 115 ? 5.510 6.353 -11.395 1.00 92.69 115 ASP A N 1
ATOM 906 C CA . ASP A 1 115 ? 6.452 6.215 -10.278 1.00 92.69 115 ASP A CA 1
ATOM 907 C C . ASP A 1 115 ? 5.910 5.320 -9.154 1.00 92.69 115 ASP A C 1
ATOM 909 O O . ASP A 1 115 ? 4.739 5.399 -8.774 1.00 92.69 115 ASP A O 1
ATOM 913 N N . PHE A 1 116 ? 6.807 4.511 -8.585 1.00 94.44 116 PHE A N 1
ATOM 914 C CA . PHE A 1 116 ? 6.497 3.571 -7.515 1.00 94.44 116 PHE A CA 1
ATOM 915 C C . PHE A 1 116 ? 6.030 4.261 -6.236 1.00 94.44 116 PHE A C 1
ATOM 917 O O . PHE A 1 116 ? 5.047 3.817 -5.653 1.00 94.44 116 PHE A O 1
ATOM 924 N N . ASN A 1 117 ? 6.697 5.331 -5.784 1.00 95.50 117 ASN A N 1
ATOM 925 C CA . ASN A 1 117 ? 6.316 5.978 -4.523 1.00 95.50 117 ASN A CA 1
ATOM 926 C C . ASN A 1 117 ? 4.919 6.593 -4.642 1.00 95.50 117 ASN A C 1
ATOM 928 O O . ASN A 1 117 ? 4.099 6.446 -3.744 1.00 95.50 117 ASN A O 1
ATOM 932 N N . THR A 1 118 ? 4.613 7.186 -5.797 1.00 95.88 118 THR A N 1
ATOM 933 C CA . THR A 1 118 ? 3.277 7.703 -6.113 1.00 95.88 118 THR A CA 1
ATOM 934 C C . THR A 1 118 ? 2.226 6.592 -6.097 1.00 95.88 118 THR A C 1
ATOM 936 O O . THR A 1 118 ? 1.130 6.785 -5.567 1.00 95.88 118 THR A O 1
ATOM 939 N N . ALA A 1 119 ? 2.537 5.424 -6.669 1.00 95.31 119 ALA A N 1
ATOM 940 C CA . ALA A 1 119 ? 1.641 4.271 -6.633 1.00 95.31 119 ALA A CA 1
ATOM 941 C C . ALA A 1 119 ? 1.435 3.756 -5.206 1.00 95.31 119 ALA A C 1
ATOM 943 O O . ALA A 1 119 ? 0.313 3.459 -4.802 1.00 95.31 119 ALA A O 1
ATOM 944 N N . PHE A 1 120 ? 2.513 3.702 -4.428 1.00 95.81 120 PHE A N 1
ATOM 945 C CA . PHE A 1 120 ? 2.506 3.243 -3.050 1.00 95.81 120 PHE A CA 1
ATOM 946 C C . PHE A 1 120 ? 1.687 4.162 -2.141 1.00 95.81 120 PHE A C 1
ATOM 948 O O . PHE A 1 120 ? 0.826 3.687 -1.403 1.00 95.81 120 PHE A O 1
ATOM 955 N N . ASP A 1 121 ? 1.871 5.478 -2.257 1.00 95.81 121 ASP A N 1
ATOM 956 C CA . ASP A 1 121 ? 1.076 6.465 -1.527 1.00 95.81 121 ASP A CA 1
ATOM 957 C C . ASP A 1 121 ? -0.414 6.333 -1.855 1.00 95.81 121 ASP A C 1
ATOM 959 O O . ASP A 1 121 ? -1.244 6.293 -0.945 1.00 95.81 121 ASP A O 1
ATOM 963 N N . LYS A 1 122 ? -0.760 6.182 -3.142 1.00 95.25 122 LYS A N 1
ATOM 964 C CA . LYS A 1 122 ? -2.146 5.958 -3.583 1.00 95.25 122 LYS A CA 1
ATOM 965 C C . LYS A 1 122 ? -2.727 4.655 -3.040 1.00 95.25 122 LYS A C 1
ATOM 967 O O . LYS A 1 122 ? -3.902 4.624 -2.675 1.00 95.25 122 LYS A O 1
ATOM 972 N N . ALA A 1 123 ? -1.927 3.593 -2.971 1.00 94.94 123 ALA A N 1
ATOM 973 C CA . ALA A 1 123 ? -2.354 2.318 -2.415 1.00 94.94 123 ALA A CA 1
ATOM 974 C C . ALA A 1 123 ? -2.658 2.426 -0.909 1.00 94.94 123 ALA A C 1
ATOM 976 O O . ALA A 1 123 ? -3.698 1.941 -0.453 1.00 94.94 123 ALA A O 1
ATOM 977 N N . CYS A 1 124 ? -1.800 3.118 -0.151 1.00 96.25 124 CYS A N 1
ATOM 978 C CA . CYS A 1 124 ? -2.025 3.409 1.267 1.00 96.25 124 CYS A CA 1
ATOM 979 C C . CYS A 1 124 ? -3.243 4.318 1.484 1.00 96.25 124 CYS A C 1
ATOM 981 O O . CYS A 1 124 ? -4.068 4.050 2.355 1.00 96.25 124 CYS A O 1
ATOM 983 N N . ASP A 1 125 ? -3.419 5.348 0.654 1.00 95.62 125 ASP A N 1
ATOM 984 C CA . ASP A 1 125 ? -4.578 6.238 0.745 1.00 95.62 125 ASP A CA 1
ATOM 985 C C . ASP A 1 125 ? -5.890 5.504 0.417 1.00 95.62 125 ASP A C 1
ATOM 987 O O . ASP A 1 125 ? -6.912 5.745 1.062 1.00 95.62 125 ASP A O 1
ATOM 991 N N . SER A 1 126 ? -5.872 4.560 -0.532 1.00 94.88 126 SER A N 1
ATOM 992 C CA . SER A 1 126 ? -7.030 3.706 -0.821 1.00 94.88 126 SER A CA 1
ATOM 993 C C . SER A 1 126 ? -7.378 2.798 0.363 1.00 94.88 126 SER A C 1
ATOM 995 O O . SER A 1 126 ? -8.550 2.705 0.738 1.00 94.88 126 SER A O 1
ATOM 997 N N . GLN A 1 127 ? -6.375 2.188 1.007 1.00 95.06 127 GLN A N 1
ATOM 998 C CA . GLN A 1 127 ? -6.584 1.440 2.250 1.00 95.06 127 GLN A CA 1
ATOM 999 C C . GLN A 1 127 ? -7.175 2.336 3.340 1.00 95.06 127 GLN A C 1
ATOM 1001 O O . GLN A 1 127 ? -8.131 1.946 4.007 1.00 95.06 127 GLN A O 1
ATOM 1006 N N . PHE A 1 128 ? -6.621 3.533 3.526 1.00 95.94 128 PHE A N 1
ATOM 1007 C CA . PHE A 1 128 ? -7.072 4.474 4.540 1.00 95.94 128 PHE A CA 1
ATOM 1008 C C . PHE A 1 128 ? -8.546 4.841 4.353 1.00 95.94 128 PHE A C 1
ATOM 1010 O O . PHE A 1 128 ? -9.317 4.768 5.308 1.00 95.94 128 PHE A O 1
ATOM 1017 N N . GLN A 1 129 ? -8.970 5.138 3.124 1.00 94.56 129 GLN A N 1
ATOM 1018 C CA . GLN A 1 129 ? -10.377 5.402 2.808 1.00 94.56 129 GLN A CA 1
ATOM 1019 C C . GLN A 1 129 ? -11.274 4.197 3.127 1.00 94.56 129 GLN A C 1
ATOM 1021 O O . GLN A 1 129 ? -12.336 4.359 3.734 1.00 94.56 129 GLN A O 1
ATOM 1026 N N . GLY A 1 130 ? -10.837 2.979 2.787 1.00 93.75 130 GLY A N 1
ATOM 1027 C CA . GLY A 1 130 ? -11.547 1.751 3.151 1.00 93.75 130 GLY A CA 1
ATOM 1028 C C . GLY A 1 130 ? -11.634 1.546 4.668 1.00 93.75 130 GLY A C 1
ATOM 1029 O O . GLY A 1 130 ? -12.701 1.234 5.196 1.00 93.75 130 GLY A O 1
ATOM 1030 N N . CYS A 1 131 ? -10.546 1.807 5.394 1.00 95.94 131 CYS A N 1
ATOM 1031 C CA . CYS A 1 131 ? -10.508 1.763 6.853 1.00 95.94 131 CYS A CA 1
ATOM 1032 C C . CYS A 1 131 ? -11.472 2.782 7.468 1.00 95.94 131 CYS A C 1
ATOM 1034 O O . CYS A 1 131 ? -12.263 2.434 8.346 1.00 95.94 131 CYS A O 1
ATOM 1036 N N . GLN A 1 132 ? -11.480 4.019 6.966 1.00 96.06 132 GLN A N 1
ATOM 1037 C CA . GLN A 1 132 ? -12.403 5.060 7.409 1.00 96.06 132 GLN A CA 1
ATOM 1038 C C . GLN A 1 132 ? -13.863 4.675 7.169 1.00 96.06 132 GLN A C 1
ATOM 1040 O O . GLN A 1 132 ? -14.708 4.955 8.020 1.00 96.06 132 GLN A O 1
ATOM 1045 N N . ALA A 1 133 ? -14.176 4.026 6.045 1.00 94.25 133 ALA A N 1
ATOM 1046 C CA . ALA A 1 133 ? -15.526 3.541 5.771 1.00 94.25 133 ALA A CA 1
ATOM 1047 C C . ALA A 1 133 ? -15.977 2.498 6.809 1.00 94.25 133 ALA A C 1
ATOM 1049 O O . ALA A 1 133 ? -17.115 2.550 7.273 1.00 94.25 133 ALA A O 1
ATOM 1050 N N . VAL A 1 134 ? -15.077 1.604 7.234 1.00 94.56 134 VAL A N 1
ATOM 1051 C CA . VAL A 1 134 ? -15.353 0.617 8.293 1.00 94.56 134 VAL A CA 1
ATOM 1052 C C . VAL A 1 134 ? -15.467 1.284 9.669 1.00 94.56 134 VAL A C 1
ATOM 1054 O O . VAL A 1 134 ? -16.432 1.026 10.390 1.00 94.56 134 VAL A O 1
ATOM 1057 N N . ALA A 1 135 ? -14.543 2.183 10.024 1.00 96.31 135 ALA A N 1
ATOM 1058 C CA . ALA A 1 135 ? -14.552 2.912 11.299 1.00 96.31 135 ALA A CA 1
ATOM 1059 C C . ALA A 1 135 ? -15.812 3.777 11.476 1.00 96.31 135 ALA A C 1
ATOM 1061 O O . ALA A 1 135 ? -16.356 3.888 12.574 1.00 96.31 135 ALA A O 1
ATOM 1062 N N . ASN A 1 136 ? -16.298 4.376 10.385 1.00 96.12 136 ASN A N 1
ATOM 1063 C CA . ASN A 1 136 ? -17.523 5.177 10.368 1.00 96.12 136 ASN A CA 1
ATOM 1064 C C . ASN A 1 136 ? -18.795 4.348 10.126 1.00 96.12 136 ASN A C 1
ATOM 1066 O O . ASN A 1 136 ? -19.893 4.911 10.107 1.00 96.12 136 ASN A O 1
ATOM 1070 N N . GLY A 1 137 ? -18.662 3.031 9.950 1.00 94.19 137 GLY A N 1
ATOM 1071 C CA . GLY A 1 137 ? -19.773 2.106 9.779 1.00 94.19 137 GLY A CA 1
ATOM 1072 C C . GLY A 1 137 ? -20.657 1.988 11.029 1.00 94.19 137 GLY A C 1
ATOM 1073 O O . GLY A 1 137 ? -20.365 2.570 12.073 1.00 94.19 137 GLY A O 1
ATOM 1074 N N . PRO A 1 138 ? -21.759 1.224 10.956 1.00 92.56 138 PRO A N 1
ATOM 1075 C CA . PRO A 1 138 ? -22.694 1.077 12.073 1.00 92.56 138 PRO A CA 1
ATOM 1076 C C . PRO A 1 138 ? -22.055 0.431 13.312 1.00 92.56 138 PRO A C 1
ATOM 1078 O O . PRO A 1 138 ? -22.384 0.818 14.431 1.00 92.56 138 PRO A O 1
ATOM 1081 N N . ASP A 1 139 ? -21.123 -0.504 13.110 1.00 91.56 139 ASP A N 1
ATOM 1082 C CA . ASP A 1 139 ? -20.511 -1.288 14.187 1.00 91.56 139 ASP A CA 1
ATOM 1083 C C . ASP A 1 139 ? -19.320 -0.585 14.858 1.00 91.56 139 ASP A C 1
ATOM 1085 O O . ASP A 1 139 ? -18.927 -0.976 15.953 1.00 91.56 139 ASP A O 1
ATOM 1089 N N . LYS A 1 140 ? -18.751 0.446 14.210 1.00 91.38 140 LYS A N 1
ATOM 1090 C CA . LYS A 1 140 ? -17.610 1.260 14.683 1.00 91.38 140 LYS A CA 1
ATOM 1091 C C . LYS A 1 140 ? -16.545 0.458 15.456 1.00 91.38 140 LYS A C 1
ATOM 1093 O O . LYS A 1 140 ? -16.250 0.784 16.607 1.00 91.38 140 LYS A O 1
ATOM 1098 N N . PRO A 1 141 ? -15.968 -0.598 14.857 1.00 92.56 141 PRO A N 1
ATOM 1099 C CA . PRO A 1 141 ? -15.096 -1.537 15.570 1.00 92.56 141 PRO A CA 1
ATOM 1100 C C . PRO A 1 141 ? -13.774 -0.919 16.060 1.00 92.56 141 PRO A C 1
ATOM 1102 O O . PRO A 1 141 ? -13.108 -1.499 16.914 1.00 92.56 141 PRO A O 1
ATOM 1105 N N . PHE A 1 142 ? -13.389 0.234 15.515 1.00 95.88 142 PHE A N 1
ATOM 1106 C CA . PHE A 1 142 ? -12.197 1.011 15.857 1.00 95.88 142 PHE A CA 1
ATOM 1107 C C . PHE A 1 142 ? -12.402 2.474 15.432 1.00 95.88 142 PHE A C 1
ATOM 1109 O O . PHE A 1 142 ? -13.414 2.817 14.812 1.00 95.88 142 PHE A O 1
ATOM 1116 N N . SER A 1 143 ? -11.463 3.352 15.784 1.00 96.19 143 SER A N 1
ATOM 1117 C CA . SER A 1 143 ? -11.547 4.784 15.495 1.00 96.19 143 SER A CA 1
ATOM 1118 C C . SER A 1 143 ? -10.905 5.150 14.154 1.00 96.19 143 SER A C 1
ATOM 1120 O O . SER A 1 143 ? -10.029 4.455 13.647 1.00 96.19 143 SER A O 1
ATOM 1122 N N . VAL A 1 144 ? -11.287 6.302 13.596 1.00 96.00 144 VAL A N 1
ATOM 1123 C CA . VAL A 1 144 ? -10.604 6.868 12.416 1.00 96.00 144 VAL A CA 1
ATOM 1124 C C . VAL A 1 144 ? -9.131 7.179 12.716 1.00 96.00 144 VAL A C 1
ATOM 1126 O O . VAL A 1 144 ? -8.291 7.020 11.839 1.00 96.00 144 VAL A O 1
ATOM 1129 N N . SER A 1 145 ? -8.797 7.516 13.967 1.00 97.19 145 SER A N 1
ATOM 1130 C CA . SER A 1 145 ? -7.408 7.744 14.383 1.00 97.19 145 SER A CA 1
ATOM 1131 C C . SER A 1 145 ? -6.541 6.487 14.261 1.00 97.19 145 SER A C 1
ATOM 1133 O O . SER A 1 145 ? -5.340 6.600 14.021 1.00 97.19 145 SER A O 1
ATOM 1135 N N . ASP A 1 146 ? -7.123 5.294 14.412 1.00 97.44 146 ASP A N 1
ATOM 1136 C CA . ASP A 1 146 ? -6.399 4.037 14.202 1.00 97.44 146 ASP A CA 1
ATOM 1137 C C . ASP A 1 146 ? -6.078 3.842 12.708 1.00 97.44 146 ASP A C 1
ATOM 1139 O O . ASP A 1 146 ? -4.998 3.363 12.354 1.00 97.44 146 ASP A O 1
ATOM 1143 N N . CYS A 1 147 ? -6.976 4.292 11.821 1.00 97.38 147 CYS A N 1
ATOM 1144 C CA . CYS A 1 147 ? -6.727 4.331 10.381 1.00 97.38 147 CYS A CA 1
ATOM 1145 C C . CYS A 1 147 ? -5.593 5.304 10.027 1.00 97.38 147 CYS A C 1
ATOM 1147 O O . CYS A 1 147 ? -4.762 4.975 9.185 1.00 97.38 147 CYS A O 1
ATOM 1149 N N . ASP A 1 148 ? -5.521 6.474 10.673 1.00 97.56 148 ASP A N 1
ATOM 1150 C CA . ASP A 1 148 ? -4.443 7.452 10.449 1.00 97.56 148 ASP A CA 1
ATOM 1151 C C . ASP A 1 148 ? -3.073 6.881 10.847 1.00 97.56 148 ASP A C 1
ATOM 1153 O O . ASP A 1 148 ? -2.084 7.008 10.113 1.00 97.56 148 ASP A O 1
ATOM 1157 N N . ALA A 1 149 ? -3.021 6.196 11.995 1.00 97.75 149 ALA A N 1
ATOM 1158 C CA . ALA A 1 149 ? -1.820 5.511 12.455 1.00 97.75 149 ALA A CA 1
ATOM 1159 C C . ALA A 1 149 ? -1.382 4.423 11.461 1.00 97.75 149 ALA A C 1
ATOM 1161 O O . ALA A 1 149 ? -0.201 4.344 11.113 1.00 97.75 149 ALA A O 1
ATOM 1162 N N . GLN A 1 150 ? -2.327 3.626 10.950 1.00 96.75 150 GLN A N 1
ATOM 1163 C CA . GLN A 1 150 ? -2.034 2.622 9.930 1.00 96.75 150 GLN A CA 1
ATOM 1164 C C . GLN A 1 150 ? -1.560 3.246 8.612 1.00 96.75 150 GLN A C 1
ATOM 1166 O O . GLN A 1 150 ? -0.594 2.751 8.038 1.00 96.75 150 GLN A O 1
ATOM 1171 N N . ASN A 1 151 ? -2.179 4.334 8.145 1.00 97.12 151 ASN A N 1
ATOM 1172 C CA . ASN A 1 151 ? -1.771 5.011 6.911 1.00 97.12 151 ASN A CA 1
ATOM 1173 C C . ASN A 1 151 ? -0.324 5.520 7.003 1.00 97.12 151 ASN A C 1
ATOM 1175 O O . ASN A 1 151 ? 0.465 5.354 6.075 1.00 97.12 151 ASN A O 1
ATOM 1179 N N . THR A 1 152 ? 0.051 6.073 8.158 1.00 97.25 152 THR A N 1
ATOM 1180 C CA . THR A 1 152 ? 1.425 6.525 8.418 1.00 97.25 152 THR A CA 1
ATOM 1181 C C . THR A 1 152 ? 2.410 5.356 8.334 1.00 97.25 152 THR A C 1
ATOM 1183 O O . THR A 1 152 ? 3.389 5.422 7.593 1.00 97.25 152 THR A O 1
ATOM 1186 N N . GLN A 1 153 ? 2.107 4.241 9.008 1.00 96.38 153 GLN A N 1
ATOM 1187 C CA . GLN A 1 153 ? 2.929 3.026 8.949 1.00 96.38 153 GLN A CA 1
ATOM 1188 C C . GLN A 1 153 ? 3.011 2.436 7.536 1.00 96.38 153 GLN A C 1
ATOM 1190 O O . GLN A 1 153 ? 4.070 1.942 7.140 1.00 96.38 153 GLN A O 1
ATOM 1195 N N . CYS A 1 154 ? 1.909 2.493 6.783 1.00 96.50 154 CYS A N 1
ATOM 1196 C CA . CYS A 1 154 ? 1.859 2.077 5.390 1.00 96.50 154 CYS A CA 1
ATOM 1197 C C . CYS A 1 154 ? 2.866 2.893 4.584 1.00 96.50 154 CYS A C 1
ATOM 1199 O O . CYS A 1 154 ? 3.837 2.325 4.090 1.00 96.50 154 CYS A O 1
ATOM 1201 N N . LYS A 1 155 ? 2.741 4.222 4.552 1.00 95.94 155 LYS A N 1
ATOM 1202 C CA . LYS A 1 155 ? 3.626 5.093 3.760 1.00 95.94 155 LYS A CA 1
ATOM 1203 C C . LYS A 1 155 ? 5.100 4.981 4.156 1.00 95.94 155 LYS A C 1
ATOM 1205 O O . LYS A 1 155 ? 5.972 4.932 3.292 1.00 95.94 155 LYS A O 1
ATOM 1210 N N . GLU A 1 156 ? 5.403 4.827 5.444 1.00 94.75 156 GLU A N 1
ATOM 1211 C CA . GLU A 1 156 ? 6.776 4.590 5.919 1.00 94.75 156 GLU A CA 1
ATOM 1212 C C . GLU A 1 156 ? 7.377 3.263 5.420 1.00 94.75 156 GLU A C 1
ATOM 1214 O O . GLU A 1 156 ? 8.599 3.127 5.291 1.00 94.75 156 GLU A O 1
ATOM 1219 N N . SER A 1 157 ? 6.542 2.265 5.122 1.00 94.00 157 SER A N 1
ATOM 1220 C CA . SER A 1 157 ? 7.004 0.966 4.627 1.00 94.00 157 SER A CA 1
ATOM 1221 C C . SER A 1 157 ? 7.483 0.996 3.170 1.00 94.00 157 SER A C 1
ATOM 1223 O O . SER A 1 157 ? 8.275 0.131 2.790 1.00 94.00 157 SER A O 1
ATOM 1225 N N . ALA A 1 158 ? 7.154 2.039 2.394 1.00 91.12 158 ALA A N 1
ATOM 1226 C CA . ALA A 1 158 ? 7.666 2.232 1.031 1.00 91.12 158 ALA A CA 1
ATOM 1227 C C . ALA A 1 158 ? 9.206 2.271 0.980 1.00 91.12 158 ALA A C 1
ATOM 1229 O O . ALA A 1 158 ? 9.842 1.782 0.040 1.00 91.12 158 ALA A O 1
ATOM 1230 N N . GLY A 1 159 ? 9.839 2.819 2.025 1.00 87.50 159 GLY A N 1
ATOM 1231 C CA . GLY A 1 159 ? 11.297 2.845 2.172 1.00 87.50 159 GLY A CA 1
ATOM 1232 C C . GLY A 1 159 ? 11.922 1.463 2.388 1.00 87.50 159 GLY A C 1
ATOM 1233 O O . GLY A 1 159 ? 13.108 1.285 2.128 1.00 87.50 159 GLY A O 1
ATOM 1234 N N . LYS A 1 160 ? 11.129 0.482 2.830 1.00 88.50 160 LYS A N 1
ATOM 1235 C CA . LYS A 1 160 ? 11.565 -0.885 3.155 1.00 88.50 160 LYS A CA 1
ATOM 1236 C C . LYS A 1 160 ? 11.332 -1.873 2.009 1.00 88.50 160 LYS A C 1
ATOM 1238 O O . LYS A 1 160 ? 11.769 -3.017 2.105 1.00 88.50 160 LYS A O 1
ATOM 1243 N N . ALA A 1 161 ? 10.643 -1.460 0.944 1.00 88.38 161 ALA A N 1
ATOM 1244 C CA . ALA A 1 161 ? 10.408 -2.299 -0.224 1.00 88.38 161 ALA A CA 1
ATOM 1245 C C . ALA A 1 161 ? 11.731 -2.615 -0.944 1.00 88.38 161 ALA A C 1
ATOM 1247 O O . ALA A 1 161 ? 12.459 -1.708 -1.354 1.00 88.38 161 ALA A O 1
ATOM 1248 N N . THR A 1 162 ? 12.034 -3.907 -1.097 1.00 85.81 162 THR A N 1
ATOM 1249 C CA . THR A 1 162 ? 13.236 -4.407 -1.788 1.00 85.81 162 THR A CA 1
ATOM 1250 C C . THR A 1 162 ? 13.098 -4.367 -3.307 1.00 85.81 162 THR A C 1
ATOM 1252 O O . THR A 1 162 ? 14.098 -4.276 -4.013 1.00 85.81 162 THR A O 1
ATOM 1255 N N . GLN A 1 163 ? 11.864 -4.404 -3.809 1.00 87.88 163 GLN A N 1
ATOM 1256 C CA . GLN A 1 163 ? 11.534 -4.271 -5.221 1.00 87.88 163 GLN A CA 1
ATOM 1257 C C . GLN A 1 163 ? 10.617 -3.068 -5.401 1.00 87.88 163 GLN A C 1
ATOM 1259 O O . GLN A 1 163 ? 9.603 -2.943 -4.719 1.00 87.88 163 GLN A O 1
ATOM 1264 N N . LYS A 1 164 ? 11.004 -2.175 -6.313 1.00 90.69 164 LYS A N 1
ATOM 1265 C CA . LYS A 1 164 ? 10.262 -0.948 -6.637 1.00 90.69 164 LYS A CA 1
ATOM 1266 C C . LYS A 1 164 ? 9.966 -0.804 -8.125 1.00 90.69 164 LYS A C 1
ATOM 1268 O O . LYS A 1 164 ? 9.371 0.182 -8.513 1.00 90.69 164 LYS A O 1
ATOM 1273 N N . LYS A 1 165 ? 10.410 -1.750 -8.950 1.00 89.44 165 LYS A N 1
ATOM 1274 C CA . LYS A 1 165 ? 10.220 -1.771 -10.402 1.00 89.44 165 LYS A CA 1
ATOM 1275 C C . LYS A 1 165 ? 9.799 -3.172 -10.817 1.00 89.44 165 LYS A C 1
ATOM 1277 O O . LYS A 1 165 ? 10.222 -4.145 -10.192 1.00 89.44 165 LYS A O 1
ATOM 1282 N N . PHE A 1 166 ? 9.027 -3.266 -11.891 1.00 88.31 166 PHE A N 1
ATOM 1283 C CA . PHE A 1 166 ? 8.724 -4.545 -12.526 1.00 88.31 166 PHE A CA 1
ATOM 1284 C C . PHE A 1 166 ? 9.882 -4.993 -13.422 1.00 88.31 166 PHE A C 1
ATOM 1286 O O . PHE A 1 166 ? 10.592 -4.160 -13.989 1.00 88.31 166 PHE A O 1
ATOM 1293 N N . VAL A 1 167 ? 10.054 -6.307 -13.597 1.00 82.00 167 VAL A N 1
ATOM 1294 C CA . VAL A 1 167 ? 11.103 -6.883 -14.465 1.00 82.00 167 VAL A CA 1
ATOM 1295 C C . VAL A 1 167 ? 11.014 -6.319 -15.889 1.00 82.00 167 VAL A C 1
ATOM 1297 O O . VAL A 1 167 ? 12.035 -5.993 -16.482 1.00 82.00 167 VAL A O 1
ATOM 1300 N N . GLN A 1 168 ? 9.797 -6.081 -16.389 1.00 77.88 168 GLN A N 1
ATOM 1301 C CA . GLN A 1 168 ? 9.555 -5.492 -17.713 1.00 77.88 168 GLN A CA 1
ATOM 1302 C C . GLN A 1 168 ? 10.156 -4.083 -17.862 1.00 77.88 168 GLN A C 1
ATOM 1304 O O . GLN A 1 168 ? 10.631 -3.723 -18.937 1.00 77.88 168 GLN A O 1
ATOM 1309 N N . GLN A 1 169 ? 10.170 -3.282 -16.789 1.00 72.62 169 GLN A N 1
ATOM 1310 C CA . GLN A 1 169 ? 10.827 -1.971 -16.802 1.00 72.62 169 GLN A CA 1
ATOM 1311 C C . GLN A 1 169 ? 12.347 -2.103 -16.748 1.00 72.62 169 GLN A C 1
ATOM 1313 O O . GLN A 1 169 ? 13.041 -1.365 -17.436 1.00 72.62 169 GLN A O 1
ATOM 1318 N N . VAL A 1 170 ? 12.867 -3.064 -15.979 1.00 74.00 170 VAL A N 1
ATOM 1319 C CA . VAL A 1 170 ? 14.314 -3.317 -15.896 1.00 74.00 170 VAL A CA 1
ATOM 1320 C C . VAL A 1 170 ? 14.869 -3.748 -17.256 1.00 74.00 170 VAL A C 1
ATOM 1322 O O . VAL A 1 170 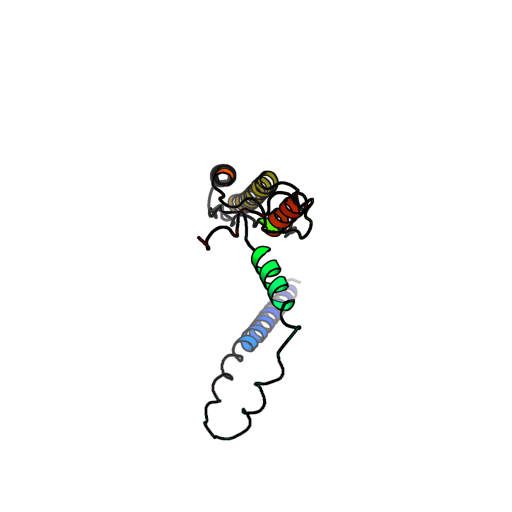? 15.913 -3.257 -17.667 1.00 74.00 170 VAL A O 1
ATOM 1325 N N . GLU A 1 171 ? 14.160 -4.607 -17.989 1.00 72.50 171 GLU A N 1
ATOM 1326 C CA . GLU A 1 171 ? 14.548 -5.027 -19.343 1.00 72.50 171 GLU A CA 1
ATOM 1327 C C . GLU A 1 171 ? 14.485 -3.880 -20.364 1.00 72.50 171 GLU A C 1
ATOM 1329 O O . GLU A 1 171 ? 15.351 -3.788 -21.235 1.00 72.50 171 GLU A O 1
ATOM 1334 N N . SER A 1 172 ? 13.488 -2.993 -20.260 1.00 62.94 172 SER A N 1
ATOM 1335 C CA . SER A 1 172 ? 13.376 -1.820 -21.136 1.00 62.94 172 SER A CA 1
ATOM 1336 C C . SER A 1 172 ? 14.479 -0.794 -20.875 1.00 62.94 172 SER A C 1
ATOM 1338 O O . SER A 1 172 ? 15.057 -0.290 -21.836 1.00 62.94 172 SER A O 1
ATOM 1340 N N . ASP A 1 173 ? 14.794 -0.519 -19.605 1.00 63.06 173 ASP A N 1
ATOM 1341 C CA . ASP A 1 173 ? 15.887 0.381 -19.211 1.00 63.06 173 ASP A CA 1
ATOM 1342 C C . ASP A 1 173 ? 17.241 -0.168 -19.710 1.00 63.06 173 ASP A C 1
ATOM 1344 O O . ASP A 1 173 ? 18.078 0.573 -20.217 1.00 63.06 173 ASP A O 1
ATOM 1348 N N . ASN A 1 174 ? 17.434 -1.491 -19.659 1.00 59.78 174 ASN A N 1
ATOM 1349 C CA . ASN A 1 174 ? 18.675 -2.134 -20.101 1.00 59.78 174 ASN A CA 1
ATOM 1350 C C . ASN A 1 174 ? 18.798 -2.219 -21.639 1.00 59.78 174 ASN A C 1
ATOM 1352 O O . ASN A 1 174 ? 19.890 -2.356 -22.180 1.00 59.78 174 ASN A O 1
ATOM 1356 N N . LYS A 1 175 ? 17.687 -2.111 -22.384 1.00 54.78 175 LYS A N 1
ATOM 1357 C CA . LYS A 1 175 ? 17.688 -2.129 -23.859 1.00 54.78 175 LYS A CA 1
ATOM 1358 C C . LYS A 1 175 ? 18.216 -0.827 -24.475 1.00 54.78 175 LYS A C 1
ATOM 1360 O O . LYS A 1 175 ? 18.659 -0.843 -25.624 1.00 54.78 175 LYS A O 1
ATOM 1365 N N . THR A 1 176 ? 18.172 0.284 -23.740 1.00 51.00 176 THR A N 1
ATOM 1366 C CA . THR A 1 176 ? 18.754 1.568 -24.165 1.00 51.00 176 THR A CA 1
ATOM 1367 C C . THR A 1 176 ? 20.255 1.681 -23.894 1.00 51.00 176 THR A C 1
ATOM 1369 O O . THR A 1 176 ? 20.908 2.497 -24.540 1.00 51.00 176 THR A O 1
ATOM 1372 N N . ASP A 1 177 ? 20.813 0.797 -23.061 1.00 46.59 177 ASP A N 1
ATOM 1373 C CA . ASP A 1 177 ? 22.225 0.783 -22.667 1.00 46.59 177 ASP A CA 1
ATOM 1374 C C . ASP A 1 177 ? 22.961 -0.407 -23.314 1.00 46.59 177 ASP A C 1
ATOM 1376 O O . ASP A 1 177 ? 23.523 -1.276 -22.644 1.00 46.59 177 ASP A O 1
ATOM 1380 N N . ASN A 1 178 ? 22.977 -0.472 -24.651 1.00 49.56 178 ASN A N 1
ATOM 1381 C CA . ASN A 1 178 ? 23.798 -1.440 -25.395 1.00 49.56 178 ASN A CA 1
ATOM 1382 C C . ASN A 1 178 ? 25.302 -1.090 -25.344 1.00 49.56 178 ASN A C 1
ATOM 1384 O O . ASN A 1 178 ? 25.949 -0.980 -26.381 1.00 49.56 178 ASN A O 1
ATOM 1388 N N . GLU A 1 179 ? 25.845 -0.896 -24.142 1.00 52.09 179 GLU A N 1
ATOM 1389 C CA . GLU A 1 179 ? 27.289 -0.878 -23.878 1.00 52.09 179 GLU A CA 1
ATOM 1390 C C . GLU A 1 179 ? 27.678 -1.611 -22.577 1.00 52.09 179 GLU A C 1
ATOM 1392 O O . GLU A 1 179 ? 28.866 -1.697 -22.285 1.0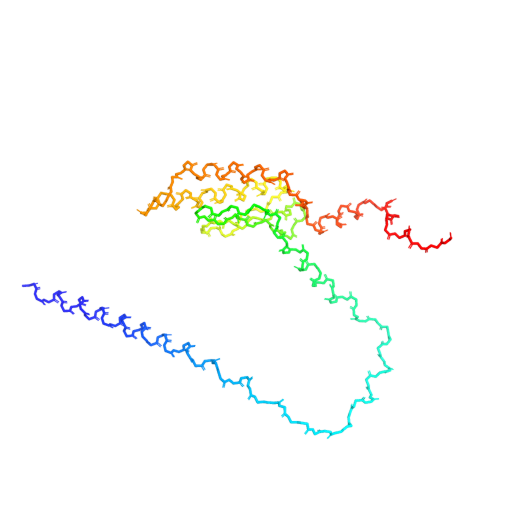0 52.09 179 GLU A O 1
ATOM 1397 N N . ASN A 1 180 ? 26.743 -2.184 -21.795 1.00 49.44 180 ASN A N 1
ATOM 1398 C CA . ASN A 1 180 ? 27.104 -2.812 -20.511 1.00 49.44 180 ASN A CA 1
ATOM 1399 C C . ASN A 1 180 ? 26.355 -4.121 -20.182 1.00 49.44 180 ASN A C 1
ATOM 1401 O O . ASN A 1 180 ? 25.837 -4.299 -19.081 1.00 49.44 180 ASN A O 1
ATOM 1405 N N . PHE A 1 181 ? 26.329 -5.068 -21.124 1.00 51.56 181 PHE A N 1
ATOM 1406 C CA . PHE A 1 181 ? 25.884 -6.453 -20.887 1.00 51.56 181 PHE A CA 1
ATOM 1407 C C . PHE A 1 181 ? 27.027 -7.421 -20.505 1.00 51.56 181 PHE A C 1
ATOM 1409 O O . PHE A 1 181 ? 26.864 -8.631 -20.629 1.00 51.56 181 PHE A O 1
ATOM 1416 N N . ASP A 1 182 ? 28.155 -6.930 -19.980 1.00 51.78 182 ASP A N 1
ATOM 1417 C CA . ASP A 1 182 ? 29.247 -7.798 -19.490 1.00 51.78 182 ASP A CA 1
ATOM 1418 C C . ASP A 1 182 ? 29.027 -8.338 -18.062 1.00 51.78 182 ASP A C 1
ATOM 1420 O O . ASP A 1 182 ? 29.793 -9.165 -17.576 1.00 51.78 182 ASP A O 1
ATOM 1424 N N . PHE A 1 183 ? 27.966 -7.936 -17.354 1.00 55.22 183 PHE A N 1
ATOM 1425 C CA . PHE A 1 183 ? 27.872 -8.224 -15.916 1.00 55.22 183 PHE A CA 1
ATOM 1426 C C . PHE A 1 183 ? 27.388 -9.643 -15.539 1.00 55.22 183 PHE A C 1
ATOM 1428 O O . PHE A 1 183 ? 27.487 -10.018 -14.373 1.00 55.22 183 PHE A O 1
ATOM 1435 N N . PHE A 1 184 ? 26.890 -10.468 -16.470 1.00 50.41 184 PHE A N 1
ATOM 1436 C CA . PHE A 1 184 ? 26.299 -11.775 -16.106 1.00 50.41 184 PHE A CA 1
ATOM 1437 C C . PHE A 1 184 ? 26.897 -13.021 -16.773 1.00 50.41 184 PHE A C 1
ATOM 1439 O O . PHE A 1 184 ? 26.366 -14.111 -16.566 1.00 50.41 184 PHE A O 1
ATOM 1446 N N . CYS A 1 185 ? 28.030 -12.917 -17.476 1.00 50.00 185 CYS A N 1
ATOM 1447 C CA . CYS A 1 185 ? 28.703 -14.088 -18.058 1.00 50.00 185 CYS A CA 1
ATOM 1448 C C . CYS A 1 185 ? 30.229 -14.121 -17.845 1.00 50.00 185 CYS A C 1
ATOM 1450 O O . CYS A 1 185 ? 30.941 -14.628 -18.705 1.00 50.00 185 CYS A O 1
ATOM 1452 N N . GLU A 1 186 ? 30.754 -13.669 -16.701 1.00 46.62 186 GLU A N 1
ATOM 1453 C CA . GLU A 1 186 ? 32.162 -13.926 -16.340 1.00 46.62 186 GLU A CA 1
ATOM 1454 C C . GLU A 1 186 ? 32.277 -14.706 -15.023 1.00 46.62 186 GLU A C 1
ATOM 1456 O O . GLU A 1 186 ? 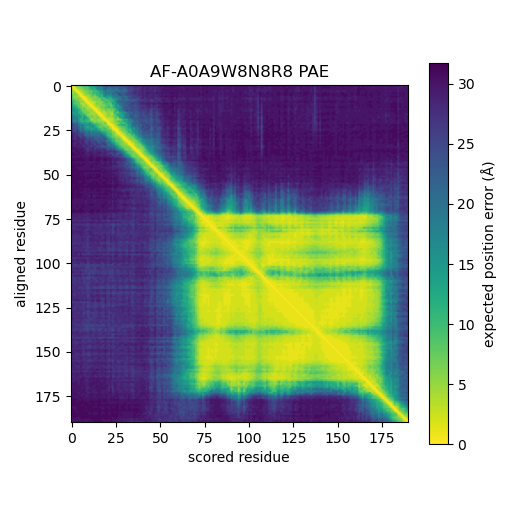32.782 -14.250 -14.002 1.00 46.62 186 GLU A O 1
ATOM 1461 N N . ALA A 1 187 ? 31.768 -15.937 -15.053 1.00 51.00 187 ALA A N 1
ATOM 1462 C CA . ALA A 1 187 ? 32.107 -16.967 -14.079 1.00 51.00 187 ALA A CA 1
ATOM 1463 C C . ALA A 1 187 ? 32.271 -18.306 -14.805 1.00 51.00 187 ALA A C 1
ATOM 1465 O O . ALA A 1 187 ?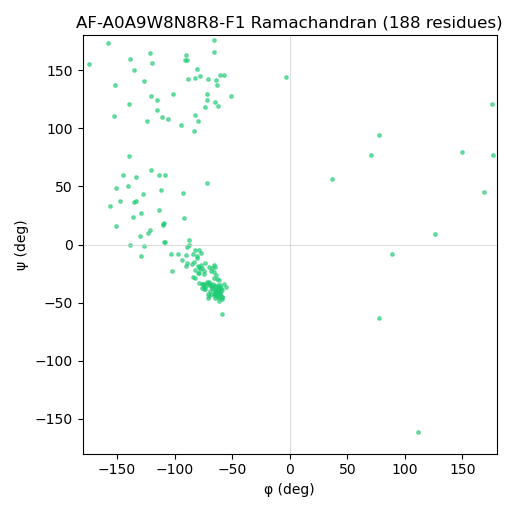 31.399 -19.171 -14.765 1.00 51.00 187 ALA A O 1
ATOM 1466 N N . GLY A 1 188 ? 33.405 -18.461 -15.490 1.00 50.00 188 GLY A N 1
ATOM 1467 C CA . GLY A 1 188 ? 33.855 -19.762 -15.977 1.00 50.00 188 GLY A CA 1
ATOM 1468 C C . GLY A 1 188 ? 34.678 -19.706 -17.256 1.00 50.00 188 GLY A C 1
ATOM 1469 O O . GLY A 1 188 ? 34.138 -19.995 -18.317 1.00 50.00 188 GLY A O 1
ATOM 1470 N N . ASN A 1 189 ? 35.972 -19.377 -17.151 1.00 43.16 189 ASN A N 1
ATOM 1471 C CA . ASN A 1 189 ? 37.072 -20.113 -17.798 1.00 43.16 189 ASN A CA 1
ATOM 1472 C C . ASN A 1 189 ? 38.419 -19.412 -17.563 1.00 43.16 189 ASN A C 1
ATOM 1474 O O . ASN A 1 189 ? 38.605 -18.281 -18.005 1.00 43.16 189 ASN A O 1
ATOM 1478 N N . GLY A 1 190 ? 39.363 -20.121 -16.935 1.00 39.53 190 GLY A N 1
ATOM 1479 C CA . GLY A 1 190 ? 40.769 -19.724 -16.813 1.00 39.53 190 GLY A CA 1
ATOM 1480 C C . GLY A 1 190 ? 41.396 -20.149 -15.501 1.00 39.53 190 GLY A C 1
ATOM 1481 O O . GLY A 1 190 ? 41.751 -19.238 -14.729 1.00 39.53 190 GLY A O 1
#

InterPro domains:
  IPR060484 CLU5d, C-terminal domain [PF27672] (83-157)

Organism: NCBI:txid114810

Solvent-accessible surface area (backbone atoms only — not comparable to full-atom values): 11844 Å² total; per-residue (Å²): 137,77,75,67,67,57,58,61,59,51,57,64,56,52,54,55,52,54,57,53,56,60,62,59,66,70,69,78,77,81,84,83,78,96,82,82,89,87,80,91,78,86,84,92,85,87,84,84,84,84,84,80,90,74,88,88,83,72,85,65,70,61,54,57,53,49,51,56,60,53,40,67,56,59,54,53,80,56,78,66,55,68,72,32,59,53,26,45,31,31,58,54,87,38,84,79,26,30,32,22,29,40,34,70,70,97,50,60,57,50,84,51,31,68,44,52,68,63,37,49,47,51,17,29,51,34,20,30,54,43,12,38,54,43,26,71,37,97,77,43,87,50,55,56,67,57,30,52,55,49,34,52,55,38,53,61,42,63,81,69,49,91,54,75,72,51,60,73,52,55,54,54,61,52,65,76,48,87,83,68,84,73,84,83,79,81,85,86,87,134

Mean predicted aligned error: 18.91 Å